Protein AF-0000000077923641 (afdb_homodimer)

InterPro domains:
  IPR004808 AP endonuclease 1 [PTHR22748] (1-89)
  IPR005135 Endonuclease/exonuclease/phosphatase [PF03372] (3-66)
  IPR036691 Endonuclease/exonuclease/phosphatase superfamily [G3DSA:3.60.10.10] (1-93)
  IPR036691 Endonuclease/exonuclease/phosphatase superfamily [SSF56219] (2-90)

Sequence (186 aa):
HKVTEWIRKQDPSICCLQETHFRPKDTFRLKVRGWRTIYHANGQQKKAGVAILISDNLDFKIRTVTRNEEGHYIILKWSIHQEDVTIVNTKLQHKVTEWIRKQDPSICCLQETHFRPKDTFRLKVRGWRTIYHANGQQKKAGVAILISDNLDFKIRTVTRNEEGHYIILKWSIHQEDVTIVNTKLQ

Radius of gyration: 15.14 Å; Cα contacts (8 Å, |Δi|>4): 439; chains: 2; bounding box: 41×37×33 Å

Nearest PDB structures (foldseek):
  2v0s-assembly1_A  TM=8.298E-01  e=2.054E-09  Homo sapiens
  7n8k-assembly2_B  TM=8.297E-01  e=2.183E-09  Homo sapiens
  2v0r-assembly2_B  TM=8.285E-01  e=2.466E-09  Homo sapiens
  7n94-assembly2_B  TM=8.208E-01  e=3.555E-09  Homo sapiens
  8uw3-assembly1_A  TM=8.065E-01  e=1.219E-07  Homo sapiens

pLDDT: mean 84.93, std 11.41, range [50.81, 96.56]

Organism: Lynx pardinus (NCBI:txid191816)

Solvent-accessible surface area (backbone atoms only — not comparable to full-atom values): 9711 Å² total; per-residue (Å²): 106,69,64,57,53,51,49,56,73,65,61,41,38,32,37,34,38,29,57,42,76,69,47,70,65,53,52,50,53,39,31,77,68,43,29,65,47,67,48,50,16,36,56,92,49,88,58,59,17,24,34,41,36,35,24,69,82,54,76,66,44,81,72,46,80,46,60,33,87,80,9,40,26,34,36,38,33,29,32,43,95,86,40,79,40,31,39,32,38,33,47,59,127,108,69,63,59,51,51,48,56,72,66,60,40,38,32,35,34,39,32,59,29,79,72,46,71,65,54,54,51,53,39,30,77,67,44,29,65,46,67,49,50,15,36,55,90,49,84,60,57,17,23,34,41,36,33,24,68,83,54,75,66,45,81,75,45,80,46,61,33,86,80,11,39,26,35,36,39,33,29,31,44,96,86,38,79,42,29,38,33,37,32,50,61,128

Foldseek 3Di:
DVVLVVCVVVVDQKDKDFQDLDDPVSLVSNCVSFFVDKAFQCPPDSGTAMMMTGGNPADKAWDDWDHDNVRFKIWTWIDDPNDIDIDMRGHDD/DVVLVVCVVVVDQKDKAAQDQDDPVSLVSNCVSFFVDKAFQCPPDRGRAMMMTGGNPADKAWDDWDHDNVRFKIWTWIDDPNDIDIDMRGHDD

St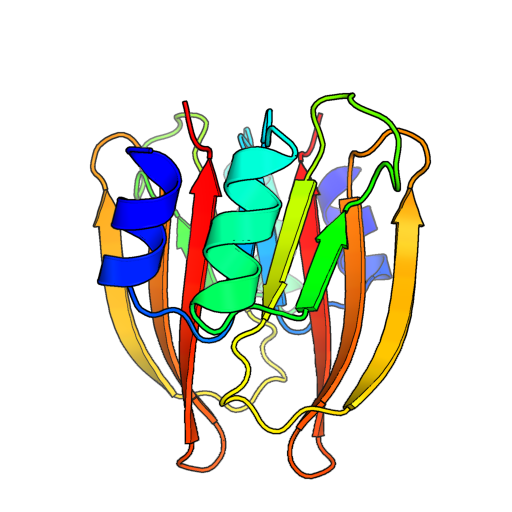ructure (mmCIF, N/CA/C/O backbone):
data_AF-0000000077923641-model_v1
#
loop_
_entity.id
_entity.type
_entity.pdbx_description
1 polymer 'exodeoxyribonuclease III'
#
loop_
_atom_site.group_PDB
_atom_site.id
_atom_site.type_symbol
_atom_site.label_atom_id
_atom_site.label_alt_id
_atom_site.label_comp_id
_atom_site.label_asym_id
_atom_site.label_entity_id
_atom_site.label_seq_id
_atom_site.pdbx_PDB_ins_code
_atom_site.Cartn_x
_atom_site.Cartn_y
_atom_site.Cartn_z
_atom_site.occupancy
_atom_site.B_iso_or_equiv
_atom_site.auth_seq_id
_atom_site.auth_comp_id
_atom_site.auth_asym_id
_atom_site.auth_atom_id
_atom_site.pdbx_PDB_model_num
ATOM 1 N N . HIS A 1 1 ? 15.578 5.191 13.523 1 62.38 1 HIS A N 1
ATOM 2 C CA . HIS A 1 1 ? 15.875 3.891 14.109 1 62.38 1 HIS A CA 1
ATOM 3 C C . HIS A 1 1 ? 14.602 3.141 14.477 1 62.38 1 HIS A C 1
ATOM 5 O O . HIS A 1 1 ? 14.375 2.023 14.008 1 62.38 1 HIS A O 1
ATOM 11 N N . LYS A 1 2 ? 13.805 3.852 14.969 1 76.62 2 LYS A N 1
ATOM 12 C CA . LYS A 1 2 ? 12.625 3.199 15.516 1 76.62 2 LYS A CA 1
ATOM 13 C C . LYS A 1 2 ? 11.688 2.736 14.406 1 76.62 2 LYS A C 1
ATOM 15 O O . LYS A 1 2 ? 11.195 1.607 14.43 1 76.62 2 LYS A O 1
ATOM 20 N N . VAL A 1 3 ? 11.758 3.445 13.305 1 76.75 3 VAL A N 1
ATOM 21 C CA . VAL A 1 3 ? 10.828 3.098 12.234 1 76.75 3 VAL A CA 1
ATOM 22 C C . VAL A 1 3 ? 11.359 1.891 11.461 1 76.75 3 VAL A C 1
ATOM 24 O O . VAL A 1 3 ? 10.602 0.958 11.164 1 76.75 3 VAL A O 1
ATOM 27 N N . THR A 1 4 ? 12.648 1.884 11.273 1 86.94 4 THR A N 1
ATOM 28 C CA . THR A 1 4 ? 13.266 0.79 10.531 1 86.94 4 THR A CA 1
ATOM 29 C C . THR A 1 4 ? 13.133 -0.524 11.297 1 86.94 4 THR A C 1
ATOM 31 O O . THR A 1 4 ? 12.867 -1.571 10.703 1 86.94 4 THR A O 1
ATOM 34 N N . GLU A 1 5 ? 13.336 -0.411 12.562 1 90.06 5 GLU A N 1
ATOM 35 C CA . GLU A 1 5 ? 13.219 -1.613 13.383 1 90.06 5 GLU A CA 1
ATOM 36 C C . GLU A 1 5 ? 11.781 -2.129 13.391 1 90.06 5 GLU A C 1
ATOM 38 O O . GLU A 1 5 ? 11.547 -3.34 13.367 1 90.06 5 GLU A O 1
ATOM 43 N 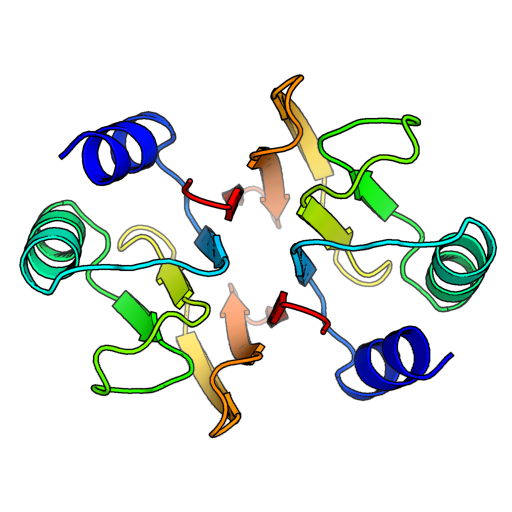N . TRP A 1 6 ? 10.867 -1.256 13.469 1 90.88 6 TRP A N 1
ATOM 44 C CA . TRP A 1 6 ? 9.461 -1.64 13.445 1 90.88 6 TRP A CA 1
ATOM 45 C C . TRP A 1 6 ? 9.117 -2.355 12.148 1 90.88 6 TRP A C 1
ATOM 47 O O . TRP A 1 6 ? 8.445 -3.395 12.156 1 90.88 6 TRP A O 1
ATOM 57 N N . ILE A 1 7 ? 9.609 -1.842 11.062 1 91.25 7 ILE A N 1
ATOM 58 C CA . ILE A 1 7 ? 9.344 -2.436 9.75 1 91.25 7 ILE A CA 1
ATOM 59 C C . ILE A 1 7 ? 9.938 -3.842 9.695 1 91.25 7 ILE A C 1
ATOM 61 O O . ILE A 1 7 ? 9.273 -4.781 9.25 1 91.25 7 ILE A O 1
ATOM 65 N N . ARG A 1 8 ? 11.086 -3.9 10.164 1 92.69 8 ARG A N 1
ATOM 66 C CA . ARG A 1 8 ? 11.758 -5.195 10.164 1 92.69 8 ARG A CA 1
ATOM 67 C C . ARG A 1 8 ? 10.969 -6.223 10.977 1 92.69 8 ARG A C 1
ATOM 69 O O . ARG A 1 8 ? 10.836 -7.375 10.562 1 92.69 8 ARG A O 1
ATOM 76 N N . LYS A 1 9 ? 10.484 -5.801 12.062 1 93.38 9 LYS A N 1
ATOM 77 C CA . LYS A 1 9 ? 9.727 -6.691 12.938 1 93.38 9 LYS A CA 1
ATOM 78 C C . LYS A 1 9 ? 8.477 -7.215 12.242 1 93.38 9 LYS A C 1
ATOM 80 O O . LYS A 1 9 ? 8.086 -8.367 12.438 1 93.38 9 LYS A O 1
ATOM 85 N N . GLN A 1 10 ? 7.852 -6.395 11.445 1 92.69 10 GLN A N 1
ATOM 86 C CA . GLN A 1 10 ? 6.641 -6.82 10.75 1 92.69 10 GLN A CA 1
ATOM 87 C C . GLN A 1 10 ? 6.977 -7.707 9.555 1 92.69 10 GLN A C 1
ATOM 89 O O . GLN A 1 10 ? 6.105 -8.398 9.016 1 92.69 10 GLN A O 1
ATOM 94 N N . ASP A 1 11 ? 8.203 -7.676 9.047 1 94.31 11 ASP A N 1
ATOM 95 C CA . ASP A 1 11 ? 8.734 -8.484 7.953 1 94.31 11 ASP A CA 1
ATOM 96 C C . ASP A 1 11 ? 7.797 -8.453 6.746 1 94.31 11 ASP A C 1
ATOM 98 O O . ASP A 1 11 ? 7.406 -9.5 6.227 1 94.31 11 ASP A O 1
ATOM 102 N N . PRO A 1 12 ? 7.449 -7.262 6.336 1 96.44 12 PRO A N 1
ATOM 103 C CA . PRO A 1 12 ? 6.492 -7.188 5.23 1 96.44 12 PRO A CA 1
ATOM 104 C C . PRO A 1 12 ? 7.102 -7.602 3.893 1 96.44 12 PRO A C 1
ATOM 106 O O . PRO A 1 12 ? 8.281 -7.344 3.641 1 96.44 12 PRO A O 1
ATOM 109 N N . SER A 1 13 ? 6.281 -8.227 3.025 1 95.5 13 SER A N 1
ATOM 110 C CA . SER A 1 13 ? 6.633 -8.383 1.618 1 95.5 13 SER A CA 1
ATOM 111 C C . SER A 1 13 ? 6.578 -7.047 0.885 1 95.5 13 SER A C 1
ATOM 113 O O . SER A 1 13 ? 7.438 -6.754 0.052 1 95.5 13 SER A O 1
ATOM 115 N N . ILE A 1 14 ? 5.594 -6.246 1.228 1 95.56 14 ILE A N 1
ATOM 116 C CA . ILE A 1 14 ? 5.387 -4.91 0.676 1 95.56 14 ILE A CA 1
ATOM 117 C C . ILE A 1 14 ? 5.066 -3.934 1.803 1 95.56 14 ILE A C 1
ATOM 119 O O . ILE A 1 14 ? 4.219 -4.215 2.654 1 95.56 14 ILE A O 1
ATOM 123 N N . CYS A 1 15 ? 5.723 -2.838 1.851 1 95.5 15 CYS A N 1
ATOM 124 C CA . CYS A 1 15 ? 5.461 -1.817 2.861 1 95.5 15 CYS A CA 1
ATOM 125 C C . CYS A 1 15 ? 5.227 -0.457 2.213 1 95.5 15 CYS A C 1
ATOM 1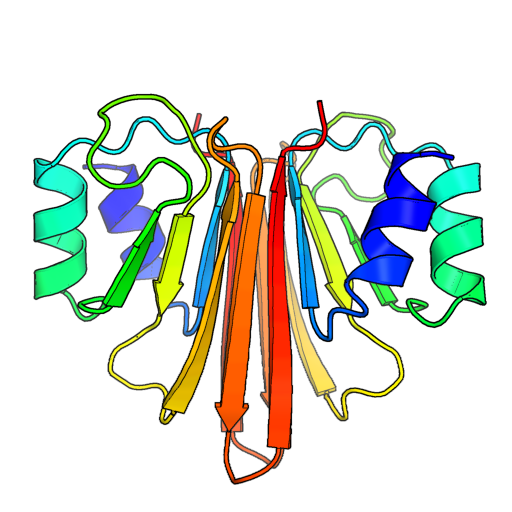27 O O . CYS A 1 15 ? 6.102 0.062 1.516 1 95.5 15 CYS A O 1
ATOM 129 N N . CYS A 1 16 ? 4.043 0.019 2.373 1 95.06 16 CYS A N 1
ATOM 130 C CA . CYS A 1 16 ? 3.699 1.348 1.882 1 95.06 16 CYS A CA 1
ATOM 131 C C . CYS A 1 16 ? 3.797 2.385 2.994 1 95.06 16 CYS A C 1
ATOM 133 O O . CYS A 1 16 ? 3.145 2.252 4.031 1 95.06 16 CYS A O 1
ATOM 135 N N . LEU A 1 17 ? 4.574 3.438 2.717 1 90.75 17 LEU A N 1
ATOM 136 C CA . LEU A 1 17 ? 4.871 4.438 3.736 1 90.75 17 LEU A CA 1
ATOM 137 C C . LEU A 1 17 ? 4.367 5.812 3.314 1 90.75 17 LEU A C 1
ATOM 139 O O . LEU A 1 17 ? 4.441 6.172 2.137 1 90.75 17 LEU A O 1
ATOM 143 N N . GLN A 1 18 ? 3.818 6.57 4.285 1 80.75 18 GLN A N 1
ATOM 144 C CA . GLN A 1 18 ? 3.463 7.973 4.07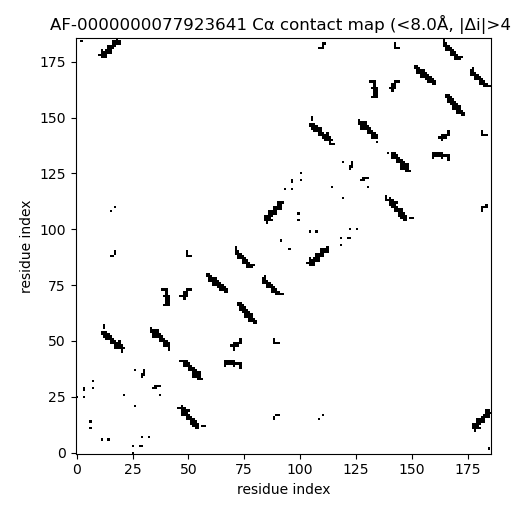4 1 80.75 18 GLN A CA 1
ATOM 145 C C . GLN A 1 18 ? 4.285 8.891 4.973 1 80.75 18 GLN A C 1
ATOM 147 O O . GLN A 1 18 ? 4.551 8.555 6.133 1 80.75 18 GLN A O 1
ATOM 152 N N . GLU A 1 19 ? 4.625 10.164 4.391 1 63.91 19 GLU A N 1
ATOM 153 C CA . GLU A 1 19 ? 5.293 11.273 5.059 1 63.91 19 GLU A CA 1
ATOM 154 C C . GLU A 1 19 ? 6.664 10.859 5.586 1 63.91 19 GLU A C 1
ATOM 156 O O . GLU A 1 19 ? 6.992 11.117 6.746 1 63.91 19 GLU A O 1
ATOM 161 N N . THR A 1 20 ? 7.25 10.055 4.801 1 61.22 20 THR A N 1
ATOM 162 C CA . THR A 1 20 ? 8.484 9.469 5.316 1 61.22 20 THR A CA 1
ATOM 163 C C . THR A 1 20 ? 9.648 10.445 5.18 1 61.22 20 THR A C 1
ATOM 165 O O . THR A 1 20 ? 9.82 11.07 4.133 1 61.22 20 THR A O 1
ATOM 168 N N . HIS A 1 21 ? 9.867 11.094 6.219 1 64.25 21 HIS A N 1
ATOM 169 C CA . HIS A 1 21 ? 11.172 11.742 6.234 1 64.25 21 HIS A CA 1
ATOM 170 C C . HIS A 1 21 ? 12.297 10.719 6.375 1 64.25 21 HIS A C 1
ATOM 172 O O . HIS A 1 21 ? 12.898 10.594 7.441 1 64.25 21 HIS A O 1
ATOM 178 N N . PHE A 1 22 ? 12.336 9.891 5.352 1 67.94 22 PHE A N 1
ATOM 179 C CA . PHE A 1 22 ? 13.43 8.93 5.43 1 67.94 22 PHE A CA 1
ATOM 180 C C . PHE A 1 22 ? 14.773 9.609 5.172 1 67.94 22 PHE A C 1
ATOM 182 O O . PHE A 1 22 ? 14.938 10.305 4.164 1 67.94 22 PHE A O 1
ATOM 189 N N . ARG A 1 23 ? 15.547 9.516 6.242 1 70.31 23 ARG A N 1
ATOM 190 C CA . ARG A 1 23 ? 16.938 9.898 6.035 1 70.31 23 ARG A CA 1
ATOM 191 C C . ARG A 1 23 ? 17.672 8.844 5.215 1 70.31 23 ARG A C 1
ATOM 193 O O . ARG A 1 23 ? 17.25 7.691 5.141 1 70.31 23 ARG A O 1
ATOM 200 N N . PRO A 1 24 ? 18.609 9.297 4.516 1 78.06 24 PRO A N 1
ATOM 201 C CA . PRO A 1 24 ? 19.438 8.352 3.764 1 78.06 24 PRO A CA 1
ATOM 202 C C . PRO A 1 24 ? 19.875 7.152 4.609 1 78.06 24 PRO A C 1
ATOM 204 O O . PRO A 1 24 ? 19.891 6.023 4.117 1 78.06 24 PRO A O 1
ATOM 207 N N . LYS A 1 25 ? 20.109 7.379 5.84 1 83.44 25 LYS A N 1
ATOM 208 C CA . LYS A 1 25 ? 20.531 6.305 6.73 1 83.44 25 LYS A CA 1
ATOM 209 C C . LYS A 1 25 ? 19.422 5.27 6.914 1 83.44 25 LYS A C 1
ATOM 211 O O . LYS A 1 25 ? 19.703 4.07 7.012 1 83.44 25 LYS A O 1
ATOM 216 N N . ASP A 1 26 ? 18.25 5.688 7.02 1 82.38 26 ASP A N 1
ATOM 217 C CA . ASP A 1 26 ? 17.109 4.777 7.168 1 82.38 26 ASP A CA 1
ATOM 218 C C . ASP A 1 26 ? 16.938 3.908 5.922 1 82.38 26 ASP A C 1
ATOM 220 O O . ASP A 1 26 ? 16.734 2.697 6.027 1 82.38 26 ASP A O 1
ATOM 224 N N . THR A 1 27 ? 17.078 4.562 4.801 1 82.75 27 THR A N 1
ATOM 225 C CA . THR A 1 27 ? 17 3.842 3.537 1 82.75 27 THR A CA 1
ATOM 226 C C . THR A 1 27 ? 18.094 2.785 3.436 1 82.75 27 THR A C 1
ATOM 228 O O . THR A 1 27 ? 17.828 1.647 3.043 1 82.75 27 THR A O 1
ATOM 231 N N . PHE A 1 28 ? 19.297 3.178 3.834 1 88.44 28 PHE A N 1
ATOM 232 C CA . PHE A 1 28 ? 20.438 2.256 3.791 1 88.44 28 PHE A CA 1
ATOM 233 C C . PHE A 1 28 ? 20.188 1.057 4.699 1 88.44 28 PHE A C 1
ATOM 235 O O . PHE A 1 28 ? 20.391 -0.09 4.293 1 88.44 28 PHE A O 1
ATOM 242 N N . ARG A 1 29 ? 19.672 1.304 5.863 1 90.12 29 ARG A N 1
ATOM 243 C CA . ARG A 1 29 ? 19.406 0.24 6.828 1 90.12 29 ARG A CA 1
ATOM 244 C C . ARG A 1 29 ? 18.375 -0.75 6.285 1 90.12 29 ARG A C 1
ATOM 246 O O . ARG A 1 29 ? 18.531 -1.962 6.453 1 90.12 29 ARG A O 1
ATOM 253 N N . LEU A 1 30 ? 17.406 -0.266 5.711 1 90.5 30 LEU A N 1
ATOM 254 C CA . LEU A 1 30 ? 16.375 -1.134 5.164 1 90.5 30 LEU A CA 1
ATOM 255 C C . LEU A 1 30 ? 16.906 -1.944 3.988 1 90.5 30 LEU A C 1
ATOM 257 O O . LEU A 1 30 ? 16.625 -3.139 3.869 1 90.5 30 LEU A O 1
ATOM 261 N N . LYS A 1 31 ? 17.703 -1.321 3.182 1 91.25 31 LYS A N 1
ATOM 262 C CA . LYS A 1 31 ? 18.266 -2 2.016 1 91.25 31 LYS A CA 1
ATOM 263 C C . LYS A 1 31 ? 19.141 -3.174 2.432 1 91.25 31 LYS A C 1
ATOM 265 O O . LYS A 1 31 ? 19.078 -4.254 1.841 1 91.25 31 LYS A O 1
ATOM 270 N N . VAL A 1 32 ? 19.859 -2.959 3.441 1 91.19 32 VAL A N 1
ATOM 271 C CA . VAL A 1 32 ? 20.797 -4.008 3.83 1 91.19 32 VAL A CA 1
ATOM 272 C C . VAL A 1 32 ? 20.062 -5.082 4.633 1 91.19 32 VAL A C 1
ATOM 274 O O . VAL A 1 32 ? 20.625 -6.145 4.914 1 91.19 32 VAL A O 1
ATOM 277 N N . ARG A 1 33 ? 18.891 -4.773 4.969 1 92.06 33 ARG A N 1
ATOM 278 C CA . ARG A 1 33 ? 18.156 -5.723 5.789 1 92.06 33 ARG A CA 1
ATOM 279 C C . ARG A 1 33 ? 17.062 -6.414 4.973 1 92.06 33 ARG A C 1
ATOM 281 O O . ARG A 1 33 ? 16.094 -6.941 5.535 1 92.06 33 ARG A O 1
ATOM 288 N N . GLY A 1 34 ? 17.125 -6.32 3.713 1 93.69 34 GLY A N 1
ATOM 289 C CA . GLY A 1 34 ? 16.281 -7.195 2.912 1 93.69 34 GLY A CA 1
ATOM 290 C C . GLY A 1 34 ? 15.242 -6.445 2.109 1 93.69 34 GLY A C 1
ATOM 291 O O . GLY A 1 34 ? 14.352 -7.055 1.514 1 93.69 34 GLY A O 1
ATOM 292 N N . TRP A 1 35 ? 15.328 -5.125 2.207 1 94.5 35 TRP A N 1
ATOM 293 C CA . TRP A 1 35 ? 14.453 -4.32 1.362 1 94.5 35 TRP A CA 1
ATOM 294 C C . TRP A 1 35 ? 15.266 -3.412 0.446 1 94.5 35 TRP A C 1
ATOM 296 O O . TRP A 1 35 ? 15.18 -2.186 0.537 1 94.5 35 TRP A O 1
ATOM 306 N N . ARG A 1 36 ? 15.914 -4.07 -0.476 1 91.62 36 ARG A N 1
ATOM 307 C CA . ARG A 1 36 ? 16.812 -3.352 -1.379 1 91.62 36 ARG A CA 1
ATOM 308 C C . ARG A 1 36 ? 16.016 -2.508 -2.373 1 91.62 36 ARG A C 1
ATOM 310 O O . ARG A 1 36 ? 16.516 -1.503 -2.879 1 91.62 36 ARG A O 1
ATOM 317 N N . THR A 1 37 ? 14.844 -2.898 -2.633 1 92.81 37 THR A N 1
ATOM 318 C CA . THR A 1 37 ? 14.008 -2.188 -3.594 1 92.81 37 THR A CA 1
ATOM 319 C C . THR A 1 37 ? 13.07 -1.223 -2.879 1 92.81 37 THR A C 1
ATOM 321 O O . THR A 1 37 ? 12.125 -1.647 -2.215 1 92.81 37 THR A O 1
ATOM 324 N N . ILE A 1 38 ? 13.414 0.059 -2.969 1 90.38 38 ILE A N 1
ATOM 325 C CA . ILE A 1 38 ? 12.602 1.118 -2.381 1 90.38 38 ILE A CA 1
ATOM 326 C C . ILE A 1 38 ? 12.25 2.152 -3.447 1 90.38 38 ILE A C 1
ATOM 328 O O . ILE A 1 38 ? 13.141 2.725 -4.082 1 90.38 38 ILE A O 1
ATOM 332 N N . TYR A 1 39 ? 10.953 2.342 -3.656 1 90.38 39 TYR A N 1
ATOM 333 C CA . TYR A 1 39 ? 10.484 3.334 -4.617 1 90.38 39 TYR A CA 1
ATOM 334 C C . TYR A 1 39 ? 9.914 4.555 -3.904 1 90.38 39 TYR A C 1
ATOM 336 O O . TYR A 1 39 ? 8.969 4.434 -3.115 1 90.38 39 TYR A O 1
ATOM 344 N N . HIS A 1 40 ? 10.453 5.758 -4.242 1 86.56 40 HIS A N 1
ATOM 345 C CA . HIS A 1 40 ? 9.953 7.016 -3.697 1 86.56 40 HIS A CA 1
ATOM 346 C C . HIS A 1 40 ? 9.18 7.805 -4.75 1 86.56 40 HIS A C 1
ATOM 348 O O . HIS A 1 40 ? 9.578 7.844 -5.918 1 86.56 40 HIS A O 1
ATOM 354 N N . ALA A 1 41 ? 8.094 8.43 -4.281 1 84.25 41 ALA A N 1
ATOM 355 C CA . ALA A 1 41 ? 7.336 9.266 -5.211 1 84.25 41 ALA A CA 1
ATOM 356 C C . ALA A 1 41 ? 8.164 10.453 -5.676 1 84.25 41 ALA A C 1
ATOM 358 O O . ALA A 1 41 ? 8.094 10.852 -6.84 1 84.25 41 ALA A O 1
ATOM 359 N N . ASN A 1 42 ? 8.844 11.141 -4.684 1 74.62 42 ASN A N 1
ATOM 360 C CA . ASN A 1 42 ? 9.562 12.359 -5.031 1 74.62 42 ASN A CA 1
ATOM 361 C C . ASN A 1 42 ? 10.977 12.055 -5.512 1 74.62 42 ASN A C 1
ATOM 363 O O . ASN A 1 42 ? 11.789 12.969 -5.672 1 74.62 42 ASN A O 1
ATOM 367 N N . GLY A 1 43 ? 11.125 10.906 -5.922 1 62.41 43 GLY A N 1
ATOM 368 C CA . GLY A 1 43 ? 12.477 10.594 -6.363 1 62.41 43 GLY A CA 1
ATOM 369 C C . GLY A 1 43 ? 13.531 10.875 -5.309 1 62.41 43 GLY A C 1
ATOM 370 O O . GLY A 1 43 ? 13.367 10.5 -4.145 1 62.41 43 GLY A O 1
ATOM 371 N N . GLN A 1 44 ? 14.648 11.391 -5.711 1 56.5 44 GLN A N 1
ATOM 372 C CA . GLN A 1 44 ? 15.805 11.695 -4.871 1 56.5 44 GLN A CA 1
ATOM 373 C C . GLN A 1 44 ? 15.562 12.961 -4.051 1 56.5 44 GLN A C 1
ATOM 375 O O . GLN A 1 44 ? 16.422 13.367 -3.26 1 56.5 44 GLN A O 1
ATOM 380 N N . GLN A 1 45 ? 14.367 13.555 -4.258 1 55.53 45 GLN A N 1
ATOM 381 C CA . GLN A 1 45 ? 14.234 14.812 -3.533 1 55.53 45 GLN A CA 1
ATOM 382 C C . GLN A 1 45 ? 13.75 14.586 -2.105 1 55.53 45 GLN A C 1
ATOM 384 O O . GLN A 1 45 ? 13.062 13.594 -1.832 1 55.53 45 GLN A O 1
ATOM 389 N N . LYS A 1 46 ? 14.445 15.141 -1.116 1 50.81 46 LYS A N 1
ATOM 390 C CA . LYS A 1 46 ? 14.383 15.07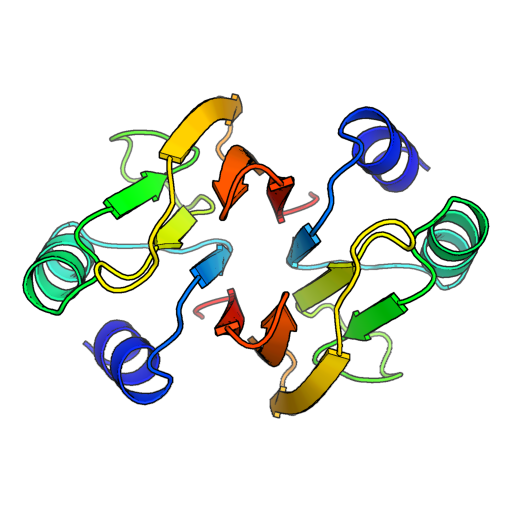 0.341 1 50.81 46 LYS A CA 1
ATOM 391 C C . LYS A 1 46 ? 12.977 15.359 0.851 1 50.81 46 LYS A C 1
ATOM 393 O O . LYS A 1 46 ? 12.781 15.602 2.043 1 50.81 46 LYS A O 1
ATOM 398 N N . LYS A 1 47 ? 12.062 15.648 -0.078 1 56.84 47 LYS A N 1
ATOM 399 C CA . LYS A 1 47 ? 10.82 16.078 0.569 1 56.84 47 LYS A CA 1
ATOM 400 C C . LYS A 1 47 ? 9.953 14.867 0.937 1 56.84 47 LYS A C 1
ATOM 402 O O . LYS A 1 47 ? 10.141 13.781 0.394 1 56.84 47 LYS A O 1
ATOM 407 N N . ALA A 1 48 ? 9.094 15.023 1.983 1 62.28 48 ALA A N 1
ATOM 408 C CA . ALA A 1 48 ? 8.133 14.078 2.553 1 62.28 48 ALA A CA 1
ATOM 409 C C . ALA A 1 48 ? 7.188 13.547 1.483 1 62.28 48 ALA A C 1
ATOM 411 O O . ALA A 1 48 ? 6.695 14.312 0.648 1 62.28 48 ALA A O 1
ATOM 412 N N . GLY A 1 49 ? 7.336 12.422 1.023 1 79.06 49 GLY A N 1
ATOM 413 C CA . GLY A 1 49 ? 6.406 11.789 0.103 1 79.06 49 GLY A CA 1
ATOM 414 C C . GLY A 1 49 ? 6.098 10.352 0.466 1 79.06 49 GLY A C 1
ATOM 415 O O . GLY A 1 49 ? 6.363 9.914 1.589 1 79.06 49 GLY A O 1
ATOM 416 N N . VAL A 1 50 ? 5.438 9.664 -0.423 1 89.12 50 VAL A N 1
ATOM 417 C CA . VAL A 1 50 ? 5.082 8.273 -0.164 1 89.12 50 VAL A CA 1
ATOM 418 C C . VAL A 1 50 ? 6.145 7.352 -0.759 1 89.12 50 VAL A C 1
ATOM 420 O O . VAL A 1 50 ? 6.859 7.738 -1.688 1 89.12 50 VAL A O 1
ATOM 423 N N . ALA A 1 51 ? 6.324 6.172 -0.214 1 90.94 51 ALA A N 1
ATOM 424 C CA . ALA A 1 51 ? 7.285 5.184 -0.691 1 90.94 51 ALA A CA 1
ATOM 425 C C . ALA A 1 51 ? 6.707 3.773 -0.617 1 90.94 51 ALA A C 1
ATOM 427 O O . ALA A 1 51 ? 5.77 3.52 0.141 1 90.94 51 ALA A O 1
ATOM 428 N N . ILE A 1 52 ? 7.234 2.891 -1.449 1 94.38 52 ILE A N 1
ATOM 429 C CA . ILE A 1 52 ? 6.926 1.465 -1.397 1 94.38 52 ILE A CA 1
ATOM 430 C C . ILE A 1 52 ? 8.219 0.663 -1.256 1 94.38 52 ILE A C 1
ATOM 432 O O . ILE A 1 52 ? 9.141 0.812 -2.061 1 94.38 52 ILE A O 1
ATOM 436 N N . LEU A 1 53 ? 8.289 -0.126 -0.202 1 94.31 53 LEU A N 1
ATOM 437 C CA . LEU A 1 53 ? 9.367 -1.095 -0.009 1 94.31 53 LEU A CA 1
ATOM 438 C C . LEU A 1 53 ? 8.93 -2.486 -0.456 1 94.31 53 LEU A C 1
ATOM 440 O O . LEU A 1 53 ? 7.82 -2.924 -0.141 1 94.31 53 LEU A O 1
ATOM 444 N N . ILE A 1 54 ? 9.781 -3.156 -1.14 1 94.81 54 ILE A N 1
ATOM 445 C CA . ILE A 1 54 ? 9.5 -4.527 -1.548 1 94.81 54 ILE A CA 1
ATOM 446 C C . ILE A 1 54 ? 10.594 -5.457 -1.027 1 94.81 54 ILE A C 1
ATOM 448 O O . ILE A 1 54 ? 11.781 -5.215 -1.249 1 94.81 54 ILE A O 1
ATOM 452 N N . SER A 1 55 ? 10.148 -6.488 -0.382 1 95.56 55 SER A N 1
ATOM 453 C CA . SER A 1 55 ? 11.086 -7.449 0.194 1 95.56 55 SER A CA 1
ATOM 454 C C . SER A 1 55 ? 11.883 -8.164 -0.891 1 95.56 55 SER A C 1
ATOM 456 O O . SER A 1 55 ? 11.336 -8.523 -1.936 1 95.56 55 SER A O 1
ATOM 458 N N . ASP A 1 56 ? 13.125 -8.492 -0.621 1 94.31 56 ASP A N 1
ATOM 459 C CA . ASP A 1 56 ? 13.992 -9.227 -1.54 1 94.31 56 ASP A CA 1
ATOM 460 C C . ASP A 1 56 ? 13.508 -10.664 -1.73 1 94.31 56 ASP A C 1
ATOM 462 O O . ASP A 1 56 ? 13.898 -11.336 -2.686 1 94.31 56 ASP A O 1
ATOM 466 N N . ASN A 1 57 ? 12.68 -11.07 -0.874 1 91.19 57 ASN A N 1
ATOM 467 C CA . ASN A 1 57 ? 12.219 -12.453 -0.908 1 91.19 57 ASN A CA 1
ATOM 468 C C . ASN A 1 57 ? 11.008 -12.617 -1.815 1 91.19 57 ASN A C 1
ATOM 470 O O . ASN A 1 57 ? 10.578 -13.742 -2.096 1 91.19 57 ASN A O 1
ATOM 474 N N . LEU A 1 58 ? 10.375 -11.531 -2.17 1 88.31 58 LEU A N 1
ATOM 475 C CA . LEU A 1 58 ? 9.227 -11.602 -3.059 1 88.31 58 LEU A CA 1
ATOM 476 C C . LEU A 1 58 ? 9.664 -11.758 -4.512 1 88.31 58 LEU A C 1
ATOM 478 O O . LEU A 1 58 ? 10.508 -11 -4.996 1 88.31 58 LEU A O 1
ATOM 482 N N . ASP A 1 59 ? 9.25 -12.766 -5.156 1 85.94 59 ASP A N 1
ATOM 483 C CA . ASP A 1 59 ? 9.562 -12.969 -6.566 1 85.94 59 ASP A CA 1
ATOM 484 C C . ASP A 1 59 ? 8.641 -12.141 -7.457 1 85.94 59 ASP A C 1
ATOM 486 O O . ASP A 1 59 ? 7.488 -12.523 -7.695 1 85.94 59 ASP A O 1
ATOM 490 N N . PHE A 1 60 ? 9.148 -10.953 -7.816 1 83.25 60 PHE A N 1
ATOM 491 C CA . PHE A 1 60 ? 8.328 -10.055 -8.625 1 83.25 60 PHE A CA 1
ATOM 492 C C . PHE A 1 60 ? 9.156 -9.414 -9.727 1 83.25 60 PHE A C 1
ATOM 494 O O . PHE A 1 60 ? 10.383 -9.375 -9.648 1 83.25 60 PHE A O 1
ATOM 501 N N . LYS A 1 61 ? 8.516 -9.07 -10.797 1 88.19 61 LYS A N 1
ATOM 502 C CA . LYS A 1 61 ? 9.109 -8.297 -11.883 1 88.19 61 LYS A CA 1
ATOM 503 C C . LYS A 1 61 ? 8.367 -6.977 -12.078 1 88.19 61 LYS A C 1
ATOM 505 O O . LYS A 1 61 ? 7.164 -6.965 -12.344 1 88.19 61 LYS A O 1
ATOM 510 N N . ILE A 1 62 ? 9.094 -5.949 -11.906 1 89.62 62 ILE A N 1
ATOM 511 C CA . ILE A 1 62 ? 8.477 -4.641 -12.094 1 89.62 62 ILE A CA 1
ATOM 512 C C . ILE A 1 62 ? 8.297 -4.363 -13.586 1 89.62 62 ILE A C 1
ATOM 514 O O . ILE A 1 62 ? 9.234 -4.531 -14.367 1 89.62 62 ILE A O 1
ATOM 518 N N . ARG A 1 63 ? 7.184 -3.934 -13.906 1 92.25 63 ARG A N 1
ATOM 519 C CA . ARG A 1 63 ? 6.898 -3.594 -15.297 1 92.25 63 ARG A CA 1
ATOM 520 C C . ARG A 1 63 ? 6.891 -2.082 -15.5 1 92.25 63 ARG A C 1
ATOM 522 O O . ARG A 1 63 ? 7.512 -1.575 -16.438 1 92.25 63 ARG A O 1
ATOM 529 N N . THR A 1 64 ? 6.203 -1.385 -14.633 1 94.12 64 THR A N 1
ATOM 530 C CA . THR A 1 64 ? 6.117 0.067 -14.75 1 94.12 64 THR A CA 1
ATOM 531 C C . THR A 1 64 ? 6.121 0.721 -13.367 1 94.12 64 THR A C 1
ATOM 533 O O . THR A 1 64 ? 5.555 0.179 -12.422 1 94.12 64 THR A O 1
ATOM 536 N N . VAL A 1 65 ? 6.785 1.896 -13.328 1 93.56 65 VAL A N 1
ATOM 537 C CA . VAL A 1 65 ? 6.75 2.76 -12.148 1 93.56 65 VAL A CA 1
ATOM 538 C C . VAL A 1 65 ? 6.273 4.156 -12.547 1 93.56 65 VAL A C 1
ATOM 540 O O . VAL A 1 65 ? 6.844 4.777 -13.445 1 93.56 65 VAL A O 1
ATOM 543 N N . THR A 1 66 ? 5.164 4.57 -11.945 1 93.62 66 THR A N 1
ATOM 544 C CA . THR A 1 66 ? 4.652 5.914 -12.18 1 93.62 66 THR A CA 1
ATOM 545 C C . THR A 1 66 ? 4.668 6.73 -10.883 1 93.62 66 THR A C 1
ATOM 547 O O . THR A 1 66 ? 4.238 6.25 -9.836 1 93.62 66 THR A O 1
ATOM 550 N N . ARG A 1 67 ? 5.273 7.93 -11.016 1 89 67 ARG A N 1
ATOM 551 C CA . ARG A 1 67 ? 5.367 8.82 -9.859 1 89 67 ARG A CA 1
ATOM 552 C C . ARG A 1 67 ? 4.773 10.195 -10.18 1 89 67 ARG A C 1
ATOM 554 O O . ARG A 1 67 ? 4.727 10.594 -11.344 1 89 67 ARG A O 1
ATOM 561 N N . ASN A 1 68 ? 4.191 10.719 -9.125 1 84.75 68 ASN A N 1
ATOM 562 C CA . ASN A 1 68 ? 3.82 12.109 -9.359 1 84.75 68 ASN A CA 1
ATOM 563 C C . ASN A 1 68 ? 4.824 13.07 -8.734 1 84.75 68 ASN A C 1
ATOM 565 O O . ASN A 1 68 ? 5.316 12.836 -7.633 1 84.75 68 ASN A O 1
ATOM 569 N N . GLU A 1 69 ? 5.062 14.156 -9.422 1 72 69 GLU A N 1
ATOM 570 C CA . GLU A 1 69 ? 6.141 15.086 -9.109 1 72 69 GLU A CA 1
ATOM 571 C C . GLU A 1 69 ? 5.957 15.703 -7.723 1 72 69 GLU A C 1
ATOM 573 O O . GLU A 1 69 ? 6.934 16.078 -7.066 1 72 69 GLU A O 1
ATOM 578 N N . GLU A 1 70 ? 4.719 15.664 -7.219 1 78.88 70 GLU A N 1
ATOM 579 C CA . GLU A 1 70 ? 4.488 16.328 -5.934 1 78.88 70 GLU A CA 1
ATOM 580 C C . GLU A 1 70 ? 4.664 15.344 -4.777 1 78.88 70 GLU A C 1
ATOM 582 O O . GLU A 1 70 ? 4.57 15.734 -3.609 1 78.88 70 GLU A O 1
ATOM 587 N N . GLY A 1 71 ? 4.906 14.133 -5.191 1 80.94 71 GLY A N 1
ATOM 588 C CA . GLY A 1 71 ? 5.164 13.156 -4.148 1 80.94 71 GLY A CA 1
ATOM 589 C C . GLY A 1 71 ? 3.896 12.594 -3.535 1 80.94 71 GLY A C 1
ATOM 590 O O . GLY A 1 71 ? 3.939 11.961 -2.479 1 80.94 71 GLY A O 1
ATOM 591 N N . HIS A 1 72 ? 2.783 12.781 -4.215 1 85.12 72 HIS A N 1
ATOM 592 C CA . HIS A 1 72 ? 1.501 12.414 -3.623 1 85.12 72 HIS A CA 1
ATOM 593 C C . HIS A 1 72 ? 1.182 10.938 -3.867 1 85.12 72 HIS A C 1
ATOM 595 O O . HIS A 1 72 ? 0.404 10.336 -3.123 1 85.12 72 HIS A O 1
ATOM 601 N N . TYR A 1 73 ? 1.805 10.398 -4.949 1 91.19 73 TYR A N 1
ATOM 602 C CA . TYR A 1 73 ? 1.481 8.992 -5.172 1 91.19 73 TYR A CA 1
ATOM 603 C C . TYR A 1 73 ? 2.588 8.297 -5.953 1 91.19 73 TYR A C 1
ATOM 605 O O . TYR A 1 73 ? 3.381 8.953 -6.637 1 91.19 73 TYR A O 1
ATOM 613 N N . ILE A 1 74 ? 2.605 6.977 -5.883 1 93.25 74 ILE A N 1
ATOM 614 C CA . ILE A 1 74 ? 3.428 6.082 -6.691 1 93.25 74 ILE A CA 1
ATOM 615 C C . ILE A 1 74 ? 2.605 4.867 -7.109 1 93.25 74 ILE A C 1
ATOM 617 O O . ILE A 1 74 ? 1.825 4.332 -6.32 1 93.25 74 ILE A O 1
ATOM 621 N N . ILE A 1 75 ? 2.719 4.5 -8.414 1 95.94 75 ILE A N 1
ATOM 622 C CA . ILE A 1 75 ? 2.031 3.348 -8.984 1 95.94 75 ILE A CA 1
ATOM 623 C C . ILE A 1 75 ? 3.057 2.344 -9.508 1 95.94 75 ILE A C 1
ATOM 625 O O . ILE A 1 75 ? 3.936 2.697 -10.305 1 95.94 75 ILE A O 1
ATOM 629 N N . LEU A 1 76 ? 2.932 1.146 -8.984 1 95.69 76 LEU A N 1
ATOM 630 C CA . LEU A 1 76 ? 3.779 0.06 -9.46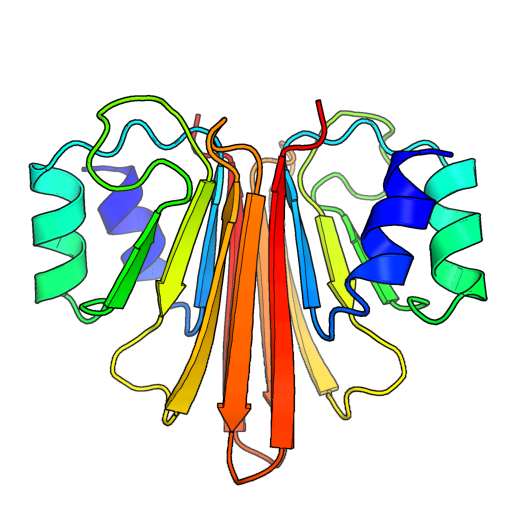9 1 95.69 76 LEU A CA 1
ATOM 631 C C . LEU A 1 76 ? 2.945 -1.021 -10.148 1 95.69 76 LEU A C 1
ATOM 633 O O . LEU A 1 76 ? 1.976 -1.518 -9.57 1 95.69 76 LEU A O 1
ATOM 637 N N . LYS A 1 77 ? 3.297 -1.341 -11.336 1 95 77 LYS A N 1
ATOM 638 C CA . LYS A 1 77 ? 2.764 -2.516 -12.016 1 95 77 LYS A CA 1
ATOM 639 C C . LYS A 1 77 ? 3.799 -3.635 -12.078 1 95 77 LYS A C 1
ATOM 641 O O . LYS A 1 77 ? 4.922 -3.426 -12.539 1 95 77 LYS A O 1
ATOM 646 N N . TRP A 1 78 ? 3.41 -4.707 -11.516 1 88.44 78 TRP A N 1
ATOM 647 C CA . TRP A 1 78 ? 4.355 -5.816 -11.5 1 88.44 78 TRP A CA 1
ATOM 648 C C . TRP A 1 78 ? 3.648 -7.137 -11.805 1 88.44 78 TRP A C 1
ATOM 650 O O . TRP A 1 78 ? 2.422 -7.176 -11.922 1 88.44 78 TRP A O 1
ATOM 660 N N . SER A 1 79 ? 4.461 -8.078 -12.086 1 86.94 79 SER A N 1
ATOM 661 C CA . SER A 1 79 ? 3.922 -9.422 -12.297 1 86.94 79 SER A CA 1
ATOM 662 C C . SER A 1 79 ? 4.449 -10.398 -11.25 1 86.94 79 SER A C 1
ATOM 664 O O . SER A 1 79 ? 5.617 -10.336 -10.867 1 86.94 79 SER A O 1
ATOM 666 N N . ILE A 1 80 ? 3.514 -11.086 -10.648 1 75.62 80 ILE A N 1
ATOM 667 C CA . ILE A 1 80 ? 3.834 -12.234 -9.812 1 75.62 80 ILE A CA 1
ATOM 668 C C . ILE A 1 80 ? 3.332 -13.516 -10.477 1 75.62 80 ILE A C 1
ATOM 670 O O . ILE A 1 80 ? 2.129 -13.68 -10.68 1 75.62 80 ILE A O 1
ATOM 674 N N . HIS A 1 81 ? 4.242 -14.477 -10.695 1 76.56 81 HIS A N 1
ATOM 675 C CA . HIS A 1 81 ? 3.871 -15.727 -11.352 1 76.56 81 HIS A CA 1
ATOM 676 C C . HIS A 1 81 ? 2.967 -15.469 -12.555 1 76.56 81 HIS A C 1
ATOM 678 O O . HIS A 1 81 ? 1.914 -16.094 -12.688 1 76.56 81 HIS A O 1
ATOM 684 N N . GLN A 1 82 ? 3.166 -14.477 -13.305 1 77.12 82 GLN A N 1
ATOM 685 C CA . GLN A 1 82 ? 2.502 -14.148 -14.562 1 77.12 82 GLN A CA 1
ATOM 686 C C . GLN A 1 82 ? 1.195 -13.398 -14.32 1 77.12 82 GLN A C 1
ATOM 688 O O . GLN A 1 82 ? 0.407 -13.203 -15.25 1 77.12 82 GLN A O 1
ATOM 693 N N . GLU A 1 83 ? 0.859 -13.18 -13.078 1 77.81 83 GLU A N 1
ATOM 694 C CA . GLU A 1 83 ? -0.288 -12.336 -12.758 1 77.81 83 GLU A CA 1
ATOM 695 C C . GLU A 1 83 ? 0.134 -10.883 -12.57 1 77.81 83 GLU A C 1
ATOM 697 O O . GLU A 1 83 ? 1.08 -10.594 -11.828 1 77.81 83 GLU A O 1
ATOM 702 N N . ASP A 1 84 ? -0.6 -10.078 -13.289 1 87.56 84 ASP A N 1
ATOM 703 C CA . ASP A 1 84 ? -0.295 -8.648 -13.188 1 87.56 84 ASP A CA 1
ATOM 704 C C . ASP A 1 84 ? -0.957 -8.031 -11.961 1 87.56 84 ASP A C 1
ATOM 706 O O . ASP A 1 84 ? -2.145 -8.25 -11.711 1 87.56 84 ASP A O 1
ATOM 710 N N . VAL A 1 85 ? -0.168 -7.387 -11.25 1 90.5 85 VAL A N 1
ATOM 711 C CA . VAL A 1 85 ? -0.676 -6.719 -10.055 1 90.5 85 VAL A CA 1
ATOM 712 C C . VAL A 1 85 ? -0.287 -5.242 -10.086 1 90.5 85 VAL A C 1
ATOM 714 O O . VAL A 1 85 ? 0.871 -4.902 -10.344 1 90.5 85 VAL A O 1
ATOM 717 N N . THR A 1 86 ? -1.252 -4.383 -9.906 1 95.62 86 THR A N 1
ATOM 718 C CA . THR A 1 86 ? -1.002 -2.949 -9.789 1 95.62 86 THR A CA 1
ATOM 719 C C . THR A 1 86 ? -1.193 -2.479 -8.352 1 95.62 86 THR A C 1
ATOM 721 O O . THR A 1 86 ? -2.258 -2.68 -7.762 1 95.62 86 THR A O 1
ATOM 724 N N . ILE A 1 87 ? -0.163 -1.854 -7.824 1 96.31 87 ILE A N 1
ATOM 725 C CA . ILE A 1 87 ? -0.278 -1.3 -6.477 1 96.31 87 ILE A CA 1
ATOM 726 C C . ILE A 1 87 ? -0.129 0.219 -6.531 1 96.31 87 ILE A C 1
ATOM 728 O O . ILE A 1 87 ? 0.723 0.74 -7.254 1 96.31 87 ILE A O 1
ATOM 732 N N . VAL A 1 88 ? -0.994 0.883 -5.781 1 95.81 88 VAL A N 1
ATOM 733 C CA . VAL A 1 88 ? -0.939 2.334 -5.645 1 95.81 88 VAL A CA 1
ATOM 734 C C . VAL A 1 88 ? -0.726 2.705 -4.176 1 95.81 88 VAL A C 1
ATOM 736 O O . VAL A 1 88 ? -1.384 2.158 -3.289 1 95.81 88 VAL A O 1
ATOM 739 N N . ASN A 1 89 ? 0.297 3.463 -3.887 1 95 89 ASN A N 1
ATOM 740 C CA . ASN A 1 89 ? 0.448 4.156 -2.613 1 95 89 ASN A CA 1
ATOM 741 C C . ASN A 1 89 ? 0.24 5.66 -2.768 1 95 89 ASN A C 1
ATOM 743 O O . ASN A 1 89 ? 0.984 6.324 -3.49 1 95 89 ASN A O 1
ATOM 747 N N . THR A 1 90 ? -0.855 6.164 -2.061 1 91.75 90 THR A N 1
ATOM 748 C CA . THR A 1 90 ? -1.183 7.559 -2.33 1 91.75 90 THR A CA 1
ATOM 749 C C . THR A 1 90 ? -1.628 8.266 -1.053 1 91.75 90 THR A C 1
ATOM 751 O O . THR A 1 90 ? -2.322 7.676 -0.221 1 91.75 90 THR A O 1
ATOM 754 N N . LYS A 1 91 ? -1.108 9.461 -0.964 1 83.25 91 LYS A N 1
ATOM 755 C CA . LYS A 1 91 ? -1.624 10.367 0.055 1 83.25 91 LYS A CA 1
ATOM 756 C C . LYS A 1 91 ? -2.617 11.359 -0.543 1 83.25 91 LYS A C 1
ATOM 758 O O . LYS A 1 91 ? -2.311 12.039 -1.524 1 83.25 91 LYS A O 1
ATOM 763 N N . LEU A 1 92 ? -3.895 11.18 -0.183 1 68.19 92 LEU A N 1
ATOM 764 C CA . LEU A 1 92 ? -4.941 12.016 -0.753 1 68.19 92 LEU A CA 1
ATOM 765 C C . LEU A 1 92 ? -5 13.367 -0.039 1 68.19 92 LEU A C 1
ATOM 767 O O . LEU A 1 92 ? -4.848 13.43 1.183 1 68.19 92 LEU A O 1
ATOM 771 N N . GLN A 1 93 ? -4.531 14.32 -0.597 1 57.78 93 GLN A N 1
ATOM 772 C CA . GLN A 1 93 ? -4.66 15.672 -0.073 1 57.78 93 GLN A CA 1
ATOM 773 C C . GLN A 1 93 ? -6.125 16.047 0.141 1 57.78 93 GLN A C 1
ATOM 775 O O . GLN A 1 93 ? -7.008 15.539 -0.552 1 57.78 93 GLN A O 1
ATOM 780 N N . HIS B 1 1 ? -15.281 12.859 -4.574 1 62.59 1 HIS B N 1
ATOM 781 C CA . HIS B 1 1 ? -15.531 12.5 -5.965 1 62.59 1 HIS B CA 1
ATOM 782 C C . HIS B 1 1 ? -14.227 12.391 -6.746 1 62.59 1 HIS B C 1
ATOM 784 O O . HIS B 1 1 ? -13.922 11.336 -7.312 1 62.59 1 HIS B O 1
ATOM 790 N N . LYS B 1 2 ? -13.469 13.258 -6.496 1 77.69 2 LYS B N 1
ATOM 791 C CA . LYS B 1 2 ? -12.266 13.352 -7.324 1 77.69 2 LYS B CA 1
ATOM 792 C C . LYS B 1 2 ? -11.273 12.242 -6.973 1 77.69 2 LYS B C 1
ATOM 794 O O . LYS B 1 2 ? -10.719 11.594 -7.863 1 77.69 2 LYS B O 1
ATOM 799 N N . VAL B 1 3 ? -11.352 11.82 -5.738 1 77.38 3 VAL B N 1
ATOM 800 C CA . VAL B 1 3 ? -10.367 10.828 -5.328 1 77.38 3 VAL B CA 1
ATOM 801 C C . VAL B 1 3 ? -10.797 9.445 -5.801 1 77.38 3 VAL B C 1
ATOM 803 O O . VAL B 1 3 ? -9.992 8.68 -6.332 1 77.38 3 VAL B O 1
ATOM 806 N N . THR B 1 4 ? -12.086 9.195 -5.695 1 87.69 4 THR B N 1
ATOM 807 C CA . THR B 1 4 ? -12.609 7.898 -6.102 1 87.69 4 THR B CA 1
ATOM 808 C C . THR B 1 4 ? -12.438 7.691 -7.602 1 87.69 4 THR B C 1
ATOM 810 O O . THR B 1 4 ? -12.086 6.598 -8.047 1 87.69 4 THR B O 1
ATOM 813 N N . GLU B 1 5 ? -12.68 8.727 -8.312 1 90.88 5 GLU B N 1
ATOM 814 C CA . GLU B 1 5 ? -12.516 8.633 -9.758 1 90.88 5 GLU B CA 1
ATOM 815 C C . GLU B 1 5 ? -11.055 8.406 -10.133 1 90.88 5 GLU B C 1
ATOM 817 O O . GLU B 1 5 ? -10.758 7.656 -11.062 1 90.88 5 GLU B O 1
ATOM 822 N N . TRP B 1 6 ? -10.195 9.07 -9.492 1 91.38 6 TRP B N 1
ATOM 823 C CA . TRP B 1 6 ? -8.773 8.898 -9.742 1 91.38 6 TRP B CA 1
ATOM 824 C C . TRP B 1 6 ? -8.344 7.457 -9.492 1 91.38 6 TRP B C 1
ATOM 826 O O . TRP B 1 6 ? -7.625 6.863 -10.297 1 91.38 6 TRP B O 1
ATOM 836 N N . ILE B 1 7 ? -8.828 6.906 -8.414 1 91.94 7 ILE B N 1
ATOM 837 C CA . ILE B 1 7 ? -8.484 5.531 -8.055 1 91.94 7 ILE B CA 1
ATOM 838 C C . ILE B 1 7 ? -9 4.578 -9.141 1 91.94 7 ILE B C 1
ATOM 840 O O . ILE B 1 7 ? -8.273 3.686 -9.578 1 91.94 7 ILE B O 1
ATOM 844 N N . ARG B 1 8 ? -10.164 4.844 -9.492 1 93.38 8 ARG B N 1
ATOM 845 C CA . ARG B 1 8 ? -10.766 3.998 -10.523 1 93.38 8 ARG B CA 1
ATOM 846 C C . ARG B 1 8 ? -9.953 4.051 -11.812 1 93.38 8 ARG B C 1
ATOM 848 O O . ARG B 1 8 ? -9.742 3.023 -12.461 1 93.38 8 ARG B O 1
ATOM 855 N N . LYS B 1 9 ? -9.523 5.191 -12.148 1 93.75 9 LYS B N 1
ATOM 856 C CA . LYS B 1 9 ? -8.75 5.371 -13.375 1 93.75 9 LYS B CA 1
ATOM 857 C C . LYS B 1 9 ? -7.441 4.586 -13.32 1 93.75 9 LYS B C 1
ATOM 859 O O . LYS B 1 9 ? -6.996 4.047 -14.336 1 93.75 9 LYS B O 1
ATOM 864 N N . GLN B 1 10 ? -6.828 4.508 -12.18 1 93 10 GLN B N 1
ATOM 865 C CA . GLN B 1 10 ? -5.574 3.768 -12.047 1 93 10 GLN B CA 1
ATOM 866 C C . GLN B 1 10 ? -5.828 2.262 -12.016 1 93 10 GLN B C 1
ATOM 868 O O . GLN B 1 10 ? -4.902 1.47 -12.211 1 93 10 GLN B O 1
ATOM 873 N N . ASP B 1 11 ? -7.039 1.812 -11.719 1 94.62 11 ASP B N 1
ATOM 874 C CA . ASP B 1 11 ? -7.488 0.423 -11.688 1 94.62 11 ASP B CA 1
ATOM 875 C C . ASP B 1 11 ? -6.516 -0.451 -10.898 1 94.62 11 ASP B C 1
ATOM 877 O O . ASP B 1 11 ? -6.055 -1.48 -11.391 1 94.62 11 ASP B O 1
ATOM 881 N N . PRO B 1 12 ? -6.242 -0.027 -9.695 1 96.56 12 PRO B N 1
ATOM 882 C CA . PRO B 1 12 ? -5.254 -0.793 -8.93 1 96.56 12 PRO B CA 1
ATOM 883 C C . PRO B 1 12 ? -5.797 -2.135 -8.438 1 96.56 12 PRO B C 1
ATOM 885 O O . PRO B 1 12 ? -6.98 -2.244 -8.109 1 96.56 12 PRO B O 1
ATOM 888 N N . SER B 1 13 ? -4.918 -3.145 -8.383 1 95.56 13 SER B N 1
ATOM 889 C CA . SER B 1 13 ? -5.219 -4.371 -7.648 1 95.56 13 SER B CA 1
ATOM 890 C C . SER B 1 13 ? -5.227 -4.125 -6.141 1 95.56 13 SER B C 1
ATOM 892 O O . SER B 1 13 ? -6.078 -4.652 -5.426 1 95.56 13 SER B O 1
ATOM 894 N N . ILE B 1 14 ? -4.309 -3.318 -5.684 1 95.62 14 ILE B N 1
ATOM 895 C CA . ILE B 1 14 ? -4.172 -2.92 -4.285 1 95.62 14 ILE B CA 1
ATOM 896 C C . ILE B 1 14 ? -3.939 -1.414 -4.199 1 95.62 14 ILE B C 1
ATOM 898 O O . ILE B 1 14 ? -3.098 -0.866 -4.918 1 95.62 14 ILE B O 1
ATOM 902 N N . CYS B 1 15 ? -4.66 -0.727 -3.393 1 95.81 15 CYS B N 1
ATOM 903 C CA . CYS B 1 15 ? -4.488 0.709 -3.199 1 95.81 15 CYS B CA 1
ATOM 904 C C . CYS B 1 15 ? -4.316 1.044 -1.724 1 95.81 15 CYS B C 1
ATOM 906 O O . CYS B 1 15 ? -5.203 0.774 -0.913 1 95.81 15 CYS B O 1
ATOM 908 N N . CYS B 1 16 ? -3.174 1.544 -1.41 1 95.31 16 CYS B N 1
ATOM 909 C CA . CYS B 1 16 ? -2.898 1.99 -0.049 1 95.31 16 CYS B CA 1
ATOM 910 C C . CYS B 1 16 ? -3.111 3.494 0.086 1 95.31 16 CYS B C 1
ATOM 912 O O . CYS B 1 16 ? -2.42 4.281 -0.561 1 95.31 16 CYS B O 1
ATOM 914 N N . LEU B 1 17 ? -4.031 3.848 0.953 1 91.19 17 LEU B N 1
ATOM 915 C CA . LEU B 1 17 ? -4.375 5.246 1.181 1 91.19 17 LEU B CA 1
ATOM 916 C C . LEU B 1 17 ? -3.809 5.738 2.508 1 91.19 17 LEU B C 1
ATOM 918 O O . LEU B 1 17 ? -3.902 5.047 3.523 1 91.19 17 LEU B O 1
ATOM 922 N N . GLN B 1 18 ? -3.197 6.957 2.42 1 83.69 18 GLN B N 1
ATOM 923 C CA . GLN B 1 18 ? -2.578 7.535 3.609 1 83.69 18 GLN B CA 1
ATOM 924 C C . GLN B 1 18 ? -3.305 8.805 4.047 1 83.69 18 GLN B C 1
ATOM 926 O O . GLN B 1 18 ? -3.568 9.688 3.23 1 83.69 18 GLN B O 1
ATOM 931 N N . GLU B 1 19 ? -3.584 8.906 5.398 1 69.56 19 GLU B N 1
ATOM 932 C CA . GLU B 1 19 ? -4.215 10.062 6.031 1 69.56 19 GLU B CA 1
ATOM 933 C C . GLU B 1 19 ? -5.473 10.492 5.277 1 69.56 19 GLU B C 1
ATOM 935 O O . GLU B 1 19 ? -5.613 11.656 4.906 1 69.56 19 GLU B O 1
ATOM 940 N N . THR B 1 20 ? -6.246 9.594 5.043 1 65.38 20 THR B N 1
ATOM 941 C CA . THR B 1 20 ? -7.395 9.898 4.195 1 65.38 20 THR B CA 1
ATOM 942 C C . THR B 1 20 ? -8.625 10.227 5.043 1 65.38 20 THR B C 1
ATOM 944 O O . THR B 1 20 ? -8.773 9.703 6.148 1 65.38 20 THR B O 1
ATOM 947 N N . HIS B 1 21 ? -9.156 11.312 4.688 1 68.38 21 HIS B N 1
ATOM 948 C CA . HIS B 1 21 ? -10.492 11.578 5.188 1 68.38 21 HIS B CA 1
ATOM 949 C C . HIS B 1 21 ? -11.555 10.953 4.289 1 68.38 21 HIS B C 1
ATOM 951 O O . HIS B 1 21 ? -12.141 11.633 3.441 1 68.38 21 HIS B O 1
ATOM 957 N N . PHE B 1 22 ? -11.578 9.641 4.332 1 69.12 22 PHE B N 1
ATOM 958 C CA . PHE B 1 22 ? -12.594 8.977 3.52 1 69.12 22 PHE B CA 1
ATOM 959 C C . PHE B 1 22 ? -13.961 9.07 4.172 1 69.12 22 PHE B C 1
ATOM 961 O O . PHE B 1 22 ? -14.125 8.703 5.34 1 69.12 22 PHE B O 1
ATOM 968 N N . ARG B 1 23 ? -14.82 9.742 3.396 1 72.5 23 ARG B N 1
ATOM 969 C CA . ARG B 1 23 ? -16.219 9.758 3.822 1 72.5 23 ARG B CA 1
ATOM 970 C C . ARG B 1 23 ? -16.906 8.438 3.488 1 72.5 23 ARG B C 1
ATOM 972 O O . ARG B 1 23 ? -16.453 7.699 2.607 1 72.5 23 ARG B O 1
ATOM 979 N N . PRO B 1 24 ? -17.875 8.141 4.254 1 79.62 24 PRO B N 1
ATOM 980 C CA . PRO B 1 24 ? -18.656 6.934 3.965 1 79.62 24 PRO B CA 1
ATOM 981 C C . PRO B 1 24 ? -19.094 6.852 2.508 1 79.62 24 PRO B C 1
ATOM 983 O O . PRO B 1 24 ? -19.078 5.77 1.913 1 79.62 24 PRO B O 1
ATOM 986 N N . LYS B 1 25 ? -19.406 7.949 1.941 1 84.12 25 LYS B N 1
ATOM 987 C CA . LYS B 1 25 ? -19.828 7.973 0.549 1 84.12 25 LYS B CA 1
ATOM 988 C C . LYS B 1 25 ? -18.719 7.527 -0.387 1 84.12 25 LYS B C 1
ATOM 990 O O . LYS B 1 25 ? -18.969 6.863 -1.393 1 84.12 25 LYS B O 1
ATOM 995 N N . ASP B 1 26 ? -17.547 7.906 -0.116 1 83.25 26 ASP B N 1
ATOM 996 C CA . ASP B 1 26 ? -16.406 7.5 -0.926 1 83.25 26 ASP B CA 1
ATOM 997 C C . ASP B 1 26 ? -16.188 5.992 -0.845 1 83.25 26 ASP B C 1
ATOM 999 O O . ASP B 1 26 ? -15.945 5.336 -1.862 1 83.25 26 ASP B O 1
ATOM 1003 N N . THR B 1 27 ? -16.328 5.496 0.352 1 83.38 27 THR B N 1
ATOM 1004 C CA . THR B 1 27 ? -16.188 4.059 0.564 1 83.38 27 THR B CA 1
ATOM 1005 C C . THR B 1 27 ? -17.25 3.291 -0.222 1 83.38 27 THR B C 1
ATOM 1007 O O . THR B 1 27 ? -16.938 2.293 -0.877 1 83.38 27 THR B O 1
ATOM 1010 N N . PHE B 1 28 ? -18.469 3.791 -0.177 1 89.06 28 PHE B N 1
ATOM 1011 C CA . PHE B 1 28 ? -19.562 3.146 -0.894 1 89.06 28 PHE B CA 1
ATOM 1012 C C . PHE B 1 28 ? -19.312 3.141 -2.395 1 89.06 28 PHE B C 1
ATOM 1014 O O . PHE B 1 28 ? -19.453 2.109 -3.053 1 89.06 28 PHE B O 1
ATOM 1021 N N . ARG B 1 29 ? -18.828 4.23 -2.898 1 90.81 29 ARG B N 1
ATOM 1022 C CA . ARG B 1 29 ? -18.547 4.355 -4.328 1 90.81 29 ARG B CA 1
ATOM 1023 C C . ARG B 1 29 ? -17.484 3.367 -4.77 1 90.81 29 ARG B C 1
ATOM 1025 O O . ARG B 1 29 ? -17.594 2.752 -5.832 1 90.81 29 ARG B O 1
ATOM 1032 N N . LEU B 1 30 ? -16.516 3.246 -4.023 1 91.44 30 LEU B N 1
ATOM 1033 C CA . LEU B 1 30 ? -15.43 2.328 -4.359 1 91.44 30 LEU B CA 1
ATOM 1034 C C . LEU 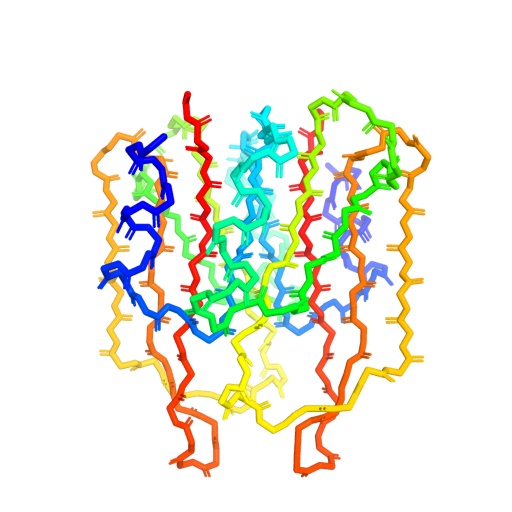B 1 30 ? -15.898 0.88 -4.285 1 91.44 30 LEU B C 1
ATOM 1036 O O . LEU B 1 30 ? -15.555 0.067 -5.145 1 91.44 30 LEU B O 1
ATOM 1040 N N . LYS B 1 31 ? -16.703 0.585 -3.311 1 91.75 31 LYS B N 1
ATOM 1041 C CA . LYS B 1 31 ? -17.188 -0.777 -3.137 1 91.75 31 LYS B CA 1
ATOM 1042 C C . LYS B 1 31 ? -18.031 -1.212 -4.332 1 91.75 31 LYS B C 1
ATOM 1044 O O . LYS B 1 31 ? -17.906 -2.342 -4.809 1 91.75 31 LYS B O 1
ATOM 1049 N N . VAL B 1 32 ? -18.766 -0.304 -4.805 1 91.69 32 VAL B N 1
ATOM 1050 C CA . VAL B 1 32 ? -19.656 -0.686 -5.887 1 91.69 32 VAL B CA 1
ATOM 1051 C C . VAL B 1 32 ? -18.906 -0.673 -7.215 1 91.69 32 VAL B C 1
ATOM 1053 O O . VAL B 1 32 ? -19.438 -1.105 -8.242 1 91.69 32 VAL B O 1
ATOM 1056 N N . ARG B 1 33 ? -17.766 -0.179 -7.164 1 92.31 33 ARG B N 1
ATOM 1057 C CA . ARG B 1 33 ? -17 -0.071 -8.406 1 92.31 33 ARG B CA 1
ATOM 1058 C C . ARG B 1 33 ? -15.852 -1.076 -8.438 1 92.31 33 ARG B C 1
ATOM 1060 O O . ARG B 1 33 ? -14.891 -0.907 -9.188 1 92.31 33 ARG B O 1
ATOM 1067 N N . GLY B 1 34 ? -15.875 -2.023 -7.59 1 93.88 34 GLY B N 1
ATOM 1068 C CA . GLY B 1 34 ? -14.961 -3.139 -7.777 1 93.88 34 GLY B CA 1
ATOM 1069 C C . GLY B 1 34 ? -13.938 -3.264 -6.664 1 93.88 34 GLY B C 1
ATOM 1070 O O . GLY B 1 34 ? -13 -4.062 -6.758 1 93.88 34 GLY B O 1
ATOM 1071 N N . TRP B 1 35 ? -14.102 -2.396 -5.684 1 94.94 35 TRP B N 1
ATOM 1072 C CA . TRP B 1 35 ? -13.25 -2.527 -4.504 1 94.94 35 TRP B CA 1
ATOM 1073 C C . TRP B 1 35 ? -14.094 -2.744 -3.25 1 94.94 35 TRP B C 1
ATOM 1075 O O . TRP B 1 35 ? -14.07 -1.918 -2.334 1 94.94 35 TRP B O 1
ATOM 1085 N N . ARG B 1 36 ? -14.695 -3.895 -3.229 1 92.19 36 ARG B N 1
ATOM 1086 C CA . ARG B 1 36 ? -15.609 -4.215 -2.135 1 92.19 36 ARG B CA 1
ATOM 1087 C C . ARG B 1 36 ? -14.852 -4.441 -0.834 1 92.19 36 ARG B C 1
ATOM 1089 O O . ARG B 1 36 ? -15.398 -4.246 0.253 1 92.19 36 ARG B O 1
ATOM 1096 N N . THR B 1 37 ? -13.625 -4.816 -0.947 1 93.38 37 THR B N 1
ATOM 1097 C CA . THR B 1 37 ? -12.812 -5.09 0.229 1 93.38 37 THR B CA 1
ATOM 1098 C C . THR B 1 37 ? -11.945 -3.881 0.577 1 93.38 37 THR B C 1
ATOM 1100 O O . THR B 1 37 ? -10.992 -3.568 -0.137 1 93.38 37 THR B O 1
ATOM 1103 N N . ILE B 1 38 ? -12.359 -3.191 1.637 1 90.88 38 ILE B N 1
ATOM 1104 C CA . ILE B 1 38 ? -11.625 -2.031 2.131 1 90.88 38 ILE B CA 1
ATOM 1105 C C . ILE B 1 38 ? -11.312 -2.215 3.613 1 90.88 38 ILE B C 1
ATOM 1107 O O . ILE B 1 38 ? -12.219 -2.416 4.426 1 90.88 38 ILE B O 1
ATOM 1111 N N . TYR B 1 39 ? -10.031 -2.182 3.934 1 90.81 39 TYR B N 1
ATOM 1112 C CA . TYR B 1 39 ? -9.602 -2.291 5.32 1 90.81 39 TYR B CA 1
ATOM 1113 C C . TYR B 1 39 ? -9.125 -0.942 5.855 1 90.81 39 TYR B C 1
ATOM 1115 O O . TYR B 1 39 ? -8.203 -0.339 5.305 1 90.81 39 TYR B O 1
ATOM 1123 N N . HIS B 1 40 ? -9.727 -0.482 6.98 1 87.19 40 HIS B N 1
ATOM 1124 C CA . HIS B 1 40 ? -9.328 0.751 7.645 1 87.19 40 HIS B CA 1
ATOM 1125 C C . HIS B 1 40 ? -8.578 0.459 8.945 1 87.19 40 HIS B C 1
ATOM 1127 O O . HIS B 1 40 ? -8.945 -0.457 9.68 1 87.19 40 HIS B O 1
ATOM 1133 N N . ALA B 1 41 ? -7.555 1.299 9.172 1 85 41 ALA B N 1
ATOM 1134 C CA . ALA B 1 41 ? -6.828 1.131 10.43 1 85 41 ALA B CA 1
ATOM 1135 C C . ALA B 1 41 ? -7.723 1.449 11.625 1 85 41 ALA B C 1
ATOM 1137 O O . ALA B 1 41 ? -7.652 0.775 12.656 1 85 41 ALA B O 1
ATOM 1138 N N . ASN B 1 42 ? -8.453 2.613 11.539 1 75.38 42 ASN B N 1
ATOM 1139 C CA . ASN B 1 42 ? -9.242 3.047 12.688 1 75.38 42 ASN B CA 1
ATOM 1140 C C . ASN B 1 42 ? -10.633 2.422 12.68 1 75.38 42 ASN B C 1
ATOM 1142 O O . ASN B 1 42 ? -11.516 2.836 13.438 1 75.38 42 ASN B O 1
ATOM 1146 N N . GLY B 1 43 ? -10.695 1.365 12.055 1 62.91 43 GLY B N 1
ATOM 1147 C CA . GLY B 1 43 ? -12.023 0.764 12.016 1 62.91 43 GLY B CA 1
ATOM 1148 C C . GLY B 1 43 ? -13.094 1.713 11.516 1 62.91 43 GLY B C 1
ATOM 1149 O O . GLY B 1 43 ? -12.906 2.402 10.516 1 62.91 43 GLY B O 1
ATOM 1150 N N . GLN B 1 44 ? -14.25 1.675 12.133 1 56.91 44 GLN B N 1
ATOM 1151 C CA . GLN B 1 44 ? -15.422 2.461 11.773 1 56.91 44 GLN B CA 1
ATOM 1152 C C . GLN B 1 44 ? -15.281 3.908 12.242 1 56.91 44 GLN B C 1
ATOM 1154 O O . GLN B 1 44 ? -16.156 4.734 11.992 1 56.91 44 GLN B O 1
ATOM 1159 N N . GLN B 1 45 ? -14.156 4.191 12.906 1 55.84 45 GLN B N 1
ATOM 1160 C CA . GLN B 1 45 ? -14.117 5.559 13.422 1 55.84 45 GLN B CA 1
ATOM 1161 C C . GLN B 1 45 ? -13.633 6.531 12.352 1 55.84 45 GLN B C 1
ATOM 1163 O O . GLN B 1 45 ? -12.875 6.148 11.453 1 55.84 45 GLN B O 1
ATOM 1168 N N . LYS B 1 46 ? -14.375 7.633 12.125 1 51.28 46 LYS B N 1
ATOM 1169 C CA . LYS B 1 46 ? -14.344 8.703 11.125 1 51.28 46 LYS B CA 1
ATOM 1170 C C . LYS B 1 46 ? -12.977 9.367 11.07 1 51.28 46 LYS B C 1
ATOM 1172 O O . LYS B 1 46 ? -12.828 10.445 10.492 1 51.28 46 LYS B O 1
ATOM 1177 N N . LYS B 1 47 ? -12.039 8.914 11.945 1 57.22 47 LYS B N 1
ATOM 1178 C CA . LYS B 1 47 ? -10.852 9.758 11.906 1 57.22 47 LYS B CA 1
ATOM 1179 C C . LYS B 1 47 ? -9.906 9.336 10.781 1 57.22 47 LYS B C 1
ATOM 1181 O O . LYS B 1 47 ? -10 8.211 10.281 1 57.22 47 LYS B O 1
ATOM 1186 N N . ALA B 1 48 ? -9.086 10.289 10.297 1 62.97 48 ALA B N 1
ATOM 1187 C CA . ALA B 1 48 ? -8.062 10.211 9.258 1 62.97 48 ALA B CA 1
ATOM 1188 C C . ALA B 1 48 ? -7.074 9.086 9.547 1 62.97 48 ALA B C 1
ATOM 1190 O O . ALA B 1 48 ? -6.578 8.953 10.664 1 62.97 48 ALA B O 1
ATOM 1191 N N . GLY B 1 49 ? -7.215 7.992 9.023 1 79.19 49 GLY B N 1
ATOM 1192 C CA . GLY B 1 49 ? -6.234 6.922 9.133 1 79.19 49 GLY B CA 1
ATOM 1193 C C . GLY B 1 49 ? -5.84 6.332 7.793 1 79.19 49 GLY B C 1
ATOM 1194 O O . GLY B 1 49 ? -6.074 6.941 6.746 1 79.19 49 GLY B O 1
ATOM 1195 N N . VAL B 1 50 ? -5.121 5.258 7.844 1 89.44 50 VAL B N 1
ATOM 1196 C CA . VAL B 1 50 ? -4.68 4.617 6.613 1 89.44 50 VAL B CA 1
ATOM 1197 C C . VAL B 1 50 ? -5.66 3.512 6.223 1 89.44 50 VAL B C 1
ATOM 1199 O O . VAL B 1 50 ? -6.387 2.988 7.074 1 89.44 50 VAL B O 1
ATOM 1202 N N . ALA B 1 51 ? -5.762 3.182 4.938 1 91.31 51 ALA B N 1
ATOM 1203 C CA . ALA B 1 51 ? -6.645 2.131 4.438 1 91.31 51 ALA B CA 1
ATOM 1204 C C . ALA B 1 51 ? -5.984 1.355 3.301 1 91.31 51 ALA B C 1
ATOM 1206 O O . ALA B 1 51 ? -5.059 1.855 2.656 1 91.31 51 ALA B O 1
ATOM 1207 N N . ILE B 1 52 ? -6.422 0.12 3.111 1 94.69 52 ILE B N 1
ATOM 1208 C CA . ILE B 1 52 ? -6.027 -0.699 1.971 1 94.69 52 ILE B CA 1
ATOM 1209 C C . ILE B 1 52 ? -7.266 -1.168 1.215 1 94.69 52 ILE B C 1
ATOM 1211 O O . ILE B 1 52 ? -8.172 -1.769 1.803 1 94.69 52 ILE B O 1
ATOM 1215 N N . LEU B 1 53 ? -7.316 -0.829 -0.064 1 94.75 53 LEU B N 1
ATOM 1216 C CA . LEU B 1 53 ? -8.336 -1.337 -0.975 1 94.75 53 LEU B CA 1
ATOM 1217 C C . LEU B 1 53 ? -7.805 -2.52 -1.779 1 94.75 53 LEU B C 1
ATOM 1219 O O . LEU B 1 53 ? -6.684 -2.479 -2.285 1 94.75 53 LEU B O 1
ATOM 1223 N N . ILE B 1 54 ? -8.602 -3.514 -1.91 1 95 54 ILE B N 1
ATOM 1224 C CA . ILE B 1 54 ? -8.227 -4.66 -2.73 1 95 54 ILE B CA 1
ATOM 1225 C C . ILE B 1 54 ? -9.281 -4.879 -3.818 1 95 54 ILE B C 1
ATOM 1227 O O . ILE B 1 54 ? -10.477 -4.965 -3.525 1 95 54 ILE B O 1
ATOM 1231 N N . SER B 1 55 ? -8.789 -4.977 -5.023 1 95.69 55 SER B N 1
ATOM 1232 C CA . SER B 1 55 ? -9.68 -5.164 -6.168 1 95.69 55 SER B CA 1
ATOM 1233 C C . SER B 1 55 ? -10.406 -6.504 -6.09 1 95.69 55 SER B C 1
ATOM 1235 O O . SER B 1 55 ? -9.805 -7.52 -5.715 1 95.69 55 SER B O 1
ATOM 1237 N N . ASP B 1 56 ? -11.641 -6.562 -6.543 1 94.44 56 ASP B N 1
ATOM 1238 C CA . ASP B 1 56 ? -12.438 -7.785 -6.582 1 94.44 56 ASP B CA 1
ATOM 1239 C C . ASP B 1 56 ? -11.852 -8.789 -7.574 1 94.44 56 ASP B C 1
ATOM 1241 O O . ASP B 1 56 ? -12.18 -9.977 -7.527 1 94.44 56 ASP B O 1
ATOM 1245 N N . ASN B 1 57 ? -11.031 -8.312 -8.406 1 91.38 57 ASN B N 1
ATOM 1246 C CA . ASN B 1 57 ? -10.484 -9.164 -9.453 1 91.38 57 ASN B CA 1
ATOM 1247 C C . ASN B 1 57 ? -9.234 -9.906 -8.984 1 91.38 57 ASN B C 1
ATOM 1249 O O . ASN B 1 57 ? -8.727 -10.789 -9.688 1 91.38 57 ASN B O 1
ATOM 1253 N N . LEU B 1 58 ? -8.68 -9.484 -7.879 1 88.5 58 LEU B N 1
ATOM 1254 C CA . LEU B 1 58 ? -7.496 -10.156 -7.352 1 88.5 58 LEU B CA 1
ATOM 1255 C C . LEU B 1 58 ? -7.883 -11.414 -6.586 1 88.5 58 LEU B C 1
ATOM 1257 O O . LEU B 1 58 ? -8.75 -11.375 -5.711 1 88.5 58 LEU B O 1
ATOM 1261 N N . ASP B 1 59 ? -7.379 -12.508 -6.98 1 86.19 59 ASP B N 1
ATOM 1262 C CA . ASP B 1 59 ? -7.629 -13.758 -6.27 1 86.19 59 ASP B CA 1
ATOM 1263 C C . ASP B 1 59 ? -6.73 -13.883 -5.039 1 86.19 59 ASP B C 1
ATOM 1265 O O . ASP B 1 59 ? -5.547 -14.211 -5.16 1 86.19 59 ASP B O 1
ATOM 1269 N N . PHE B 1 60 ? -7.285 -13.5 -3.914 1 83.19 60 PHE B N 1
ATOM 1270 C CA . PHE B 1 60 ? -6.5 -13.531 -2.686 1 83.19 60 PHE B CA 1
ATOM 1271 C C . PHE B 1 60 ? -7.332 -14.055 -1.522 1 83.19 60 PHE B C 1
ATOM 1273 O O . PHE B 1 60 ? -8.562 -14.039 -1.576 1 83.19 60 PHE B O 1
ATOM 1280 N N . LYS B 1 61 ? -6.691 -14.633 -0.56 1 88.44 61 LYS B N 1
ATOM 1281 C CA . LYS B 1 61 ? -7.297 -15.055 0.701 1 88.44 61 LYS B CA 1
ATOM 1282 C C . LYS B 1 61 ? -6.637 -14.352 1.887 1 88.44 61 LYS B C 1
ATOM 1284 O O . LYS B 1 61 ? -5.43 -14.484 2.096 1 88.44 61 LYS B O 1
ATOM 1289 N N . ILE B 1 62 ? -7.426 -13.633 2.578 1 89.75 62 ILE B N 1
ATOM 1290 C CA . ILE B 1 62 ? -6.887 -12.938 3.742 1 89.75 62 ILE B CA 1
ATOM 1291 C C . ILE B 1 62 ? -6.676 -13.93 4.883 1 89.75 62 ILE B C 1
ATOM 1293 O O . ILE B 1 62 ? -7.574 -14.711 5.207 1 89.75 62 ILE B O 1
ATOM 1297 N N . ARG B 1 63 ? -5.586 -13.844 5.449 1 92.38 63 ARG B N 1
ATOM 1298 C CA . ARG B 1 63 ? -5.277 -14.711 6.582 1 92.38 63 ARG B CA 1
ATOM 1299 C C . ARG B 1 63 ? -5.355 -13.938 7.898 1 92.38 63 ARG B C 1
ATOM 1301 O O . ARG B 1 63 ? -5.973 -14.406 8.859 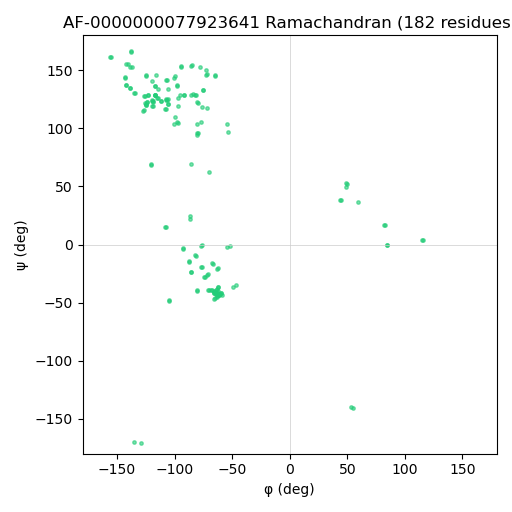1 92.38 63 ARG B O 1
ATOM 1308 N N . THR B 1 64 ? -4.723 -12.781 7.93 1 94.19 64 THR B N 1
ATOM 1309 C CA . THR B 1 64 ? -4.719 -11.977 9.148 1 94.19 64 THR B CA 1
ATOM 1310 C C . THR B 1 64 ? -4.809 -10.492 8.812 1 94.19 64 THR B C 1
ATOM 1312 O O . THR B 1 64 ? -4.246 -10.039 7.809 1 94.19 64 THR B O 1
ATOM 1315 N N . VAL B 1 65 ? -5.555 -9.766 9.688 1 93.56 65 VAL B N 1
ATOM 1316 C CA . VAL B 1 65 ? -5.613 -8.305 9.641 1 93.56 65 VAL B CA 1
ATOM 1317 C C . VAL B 1 65 ? -5.219 -7.734 11 1 93.56 65 VAL B C 1
ATOM 1319 O O . VAL B 1 65 ? -5.793 -8.094 12.031 1 93.56 65 VAL B O 1
ATOM 1322 N N . THR B 1 66 ? -4.152 -6.93 10.984 1 93.62 66 THR B N 1
ATOM 1323 C CA . THR B 1 66 ? -3.721 -6.254 12.203 1 93.62 66 THR B CA 1
ATOM 1324 C C . THR B 1 66 ? -3.824 -4.738 12.047 1 93.62 66 THR B C 1
ATOM 1326 O O . THR B 1 66 ? -3.393 -4.184 11.039 1 93.62 66 THR B O 1
ATOM 1329 N N . ARG B 1 67 ? -4.508 -4.125 13.055 1 88.94 67 ARG B N 1
ATOM 1330 C CA . ARG B 1 67 ? -4.688 -2.678 13.047 1 88.94 67 ARG B CA 1
ATOM 1331 C C . ARG B 1 67 ? -4.172 -2.053 14.336 1 88.94 67 ARG B C 1
ATOM 1333 O O . ARG B 1 67 ? -4.117 -2.715 15.375 1 88.94 67 ARG B O 1
ATOM 1340 N N . ASN B 1 68 ? -3.648 -0.869 14.109 1 84.12 68 ASN B N 1
ATOM 1341 C CA . ASN B 1 68 ? -3.359 -0.186 15.359 1 84.12 68 ASN B CA 1
ATOM 1342 C C . ASN B 1 68 ? -4.441 0.834 15.711 1 84.12 68 ASN B C 1
ATOM 1344 O O . ASN B 1 68 ? -4.961 1.515 14.82 1 84.12 68 ASN B O 1
ATOM 1348 N N . GLU B 1 69 ? -4.695 0.957 16.984 1 71.94 69 GLU B N 1
ATOM 1349 C CA . GLU B 1 69 ? -5.84 1.708 17.5 1 71.94 69 GLU B CA 1
ATOM 1350 C C . GLU B 1 69 ? -5.742 3.184 17.125 1 71.94 69 GLU B C 1
ATOM 1352 O O . GLU B 1 69 ? -6.762 3.861 16.969 1 71.94 69 GLU B O 1
ATOM 1357 N N . GLU B 1 70 ? -4.52 3.631 16.812 1 78.5 70 GLU B N 1
ATOM 1358 C CA . GLU B 1 70 ? -4.371 5.059 16.547 1 78.5 70 GLU B CA 1
ATOM 1359 C C . GLU B 1 70 ? -4.527 5.352 15.055 1 78.5 70 GLU B C 1
ATOM 1361 O O . GLU B 1 70 ? -4.488 6.512 14.633 1 78.5 70 GLU B O 1
ATOM 1366 N N . GLY B 1 71 ? -4.691 4.281 14.352 1 80.94 71 GLY B N 1
ATOM 1367 C CA . GLY B 1 71 ? -4.918 4.48 12.93 1 80.94 71 GLY B CA 1
ATOM 1368 C C . GLY B 1 71 ? -3.641 4.695 12.141 1 80.94 71 GLY B C 1
ATOM 1369 O O . GLY B 1 71 ? -3.678 5.145 10.992 1 80.94 71 GLY B O 1
ATOM 1370 N N . HIS B 1 72 ? -2.512 4.328 12.758 1 84.81 72 HIS B N 1
ATOM 1371 C CA . HIS B 1 72 ? -1.227 4.645 12.148 1 84.81 72 HIS B CA 1
ATOM 1372 C C . HIS B 1 72 ? -0.813 3.57 11.148 1 84.81 72 HIS B C 1
ATOM 1374 O O . HIS B 1 72 ? -0.033 3.838 10.227 1 84.81 72 HIS B O 1
ATOM 1380 N N . TYR B 1 73 ? -1.375 2.348 11.359 1 91.12 73 TYR B N 1
ATOM 1381 C CA . TYR B 1 73 ? -0.959 1.33 10.398 1 91.12 73 TYR B CA 1
ATOM 1382 C C . TYR B 1 73 ? -1.998 0.22 10.297 1 91.12 73 TYR B C 1
ATOM 1384 O O . TYR B 1 73 ? -2.812 0.038 11.203 1 91.12 73 TYR B O 1
ATOM 1392 N N . ILE B 1 74 ? -1.932 -0.532 9.211 1 93.38 74 ILE B N 1
ATOM 1393 C CA . ILE B 1 74 ? -2.668 -1.771 8.984 1 93.38 74 ILE B CA 1
ATOM 1394 C C . ILE B 1 74 ? -1.759 -2.797 8.312 1 93.38 74 ILE B C 1
ATOM 1396 O O . ILE B 1 74 ? -0.974 -2.455 7.422 1 93.38 74 ILE B O 1
ATOM 1400 N N . ILE B 1 75 ? -1.811 -4.051 8.828 1 95.88 75 ILE B N 1
ATOM 1401 C CA . ILE B 1 75 ? -1.036 -5.164 8.297 1 95.88 75 ILE B CA 1
ATOM 1402 C C . ILE B 1 75 ? -1.98 -6.258 7.801 1 95.88 75 ILE B C 1
ATOM 1404 O O . ILE B 1 75 ? -2.854 -6.715 8.539 1 95.88 75 ILE B O 1
ATOM 1408 N N . LEU B 1 76 ? -1.799 -6.562 6.531 1 95.75 76 LEU B N 1
ATOM 1409 C CA . LEU B 1 76 ? -2.562 -7.66 5.949 1 95.75 76 LEU B CA 1
ATOM 1410 C C . LEU B 1 76 ? -1.642 -8.805 5.543 1 95.75 76 LEU B C 1
ATOM 1412 O O . LEU B 1 76 ? -0.659 -8.594 4.828 1 95.75 76 LEU B O 1
ATOM 1416 N N . LYS B 1 77 ? -1.935 -9.977 6.012 1 95 77 LYS B N 1
ATOM 1417 C CA . LYS B 1 77 ? -1.308 -11.203 5.52 1 95 77 LYS B CA 1
ATOM 1418 C C . LYS B 1 77 ? -2.271 -12 4.648 1 95 77 LYS B C 1
ATOM 1420 O O . LYS B 1 77 ? -3.387 -12.312 5.07 1 95 77 LYS B O 1
ATOM 1425 N N . TRP B 1 78 ? -1.842 -12.18 3.479 1 88.38 78 TRP B N 1
ATOM 1426 C CA . TRP B 1 78 ? -2.717 -12.922 2.574 1 88.38 78 TRP B CA 1
ATOM 1427 C C . TRP B 1 78 ? -1.918 -13.914 1.736 1 88.38 78 TRP B C 1
ATOM 1429 O O . TRP B 1 78 ? -0.688 -13.961 1.818 1 88.38 78 TRP B O 1
ATOM 1439 N N . SER B 1 79 ? -2.648 -14.766 1.134 1 87 79 SER B N 1
ATOM 1440 C CA . SER B 1 79 ? -2.02 -15.719 0.223 1 87 79 SER B CA 1
ATOM 1441 C C . SER B 1 79 ? -2.516 -15.523 -1.206 1 87 79 SER B C 1
ATOM 1443 O O . SER B 1 79 ? -3.697 -15.258 -1.428 1 87 79 SER B O 1
ATOM 1445 N N . ILE B 1 80 ? -1.574 -15.414 -2.086 1 75.44 80 ILE B N 1
ATOM 1446 C CA . ILE B 1 80 ? -1.845 -15.477 -3.518 1 75.44 80 ILE B CA 1
ATOM 1447 C C . ILE B 1 80 ? -1.235 -16.75 -4.102 1 75.44 80 ILE B C 1
ATOM 1449 O O . ILE B 1 80 ? -0.015 -16.938 -4.07 1 75.44 80 ILE B O 1
ATOM 1453 N N . HIS B 1 81 ? -2.072 -17.578 -4.746 1 76.81 81 HIS B N 1
ATOM 1454 C CA . HIS B 1 81 ? -1.595 -18.828 -5.316 1 76.81 81 HIS B CA 1
ATOM 1455 C C . HIS B 1 81 ? -0.67 -19.562 -4.348 1 76.81 81 HIS B C 1
ATOM 1457 O O . HIS B 1 81 ? 0.426 -19.984 -4.727 1 76.81 81 HIS B O 1
ATOM 1463 N N . GLN B 1 82 ? -0.905 -19.562 -3.113 1 77.31 82 GLN B N 1
ATOM 1464 C CA . GLN B 1 82 ? -0.225 -20.312 -2.062 1 77.31 82 GLN B CA 1
ATOM 1465 C C . GLN B 1 82 ? 1.022 -19.578 -1.581 1 77.31 82 GLN B C 1
ATOM 1467 O O . GLN B 1 82 ? 1.833 -20.141 -0.841 1 77.31 82 GLN B O 1
ATOM 1472 N N . GLU B 1 83 ? 1.289 -18.438 -2.168 1 78.06 83 GLU B N 1
ATOM 1473 C CA . GLU B 1 83 ? 2.367 -17.594 -1.662 1 78.06 83 GLU B CA 1
ATOM 1474 C C . GLU B 1 83 ? 1.847 -16.578 -0.646 1 78.06 83 GLU B C 1
ATOM 1476 O O . GLU B 1 83 ? 0.868 -15.883 -0.906 1 78.06 83 GLU B O 1
ATOM 1481 N N . ASP B 1 84 ? 2.557 -16.625 0.465 1 87.62 84 ASP B N 1
ATOM 1482 C CA . ASP B 1 84 ? 2.158 -15.688 1.515 1 87.62 84 ASP B CA 1
ATOM 1483 C C . ASP B 1 84 ? 2.744 -14.305 1.267 1 87.62 84 ASP B C 1
ATOM 1485 O O . ASP B 1 84 ? 3.936 -14.164 0.985 1 87.62 84 ASP B O 1
ATOM 1489 N N . VAL B 1 85 ? 1.891 -13.391 1.309 1 90.5 85 VAL B N 1
ATOM 1490 C CA . VAL B 1 85 ? 2.318 -12.008 1.117 1 90.5 85 VAL B CA 1
ATOM 1491 C C . VAL B 1 85 ? 1.842 -11.156 2.289 1 90.5 85 VAL B C 1
ATOM 1493 O O . VAL B 1 85 ? 0.676 -11.227 2.686 1 90.5 85 VAL B O 1
ATOM 1496 N N . THR B 1 86 ? 2.754 -10.43 2.881 1 95.69 86 THR B N 1
ATOM 1497 C CA . THR B 1 86 ? 2.412 -9.477 3.932 1 95.69 86 THR B CA 1
ATOM 1498 C C . THR B 1 86 ? 2.531 -8.039 3.422 1 95.69 86 THR B C 1
ATOM 1500 O O . THR B 1 86 ? 3.586 -7.637 2.93 1 95.69 86 THR B O 1
ATOM 1503 N N . ILE B 1 87 ? 1.445 -7.309 3.568 1 96.38 87 ILE B N 1
ATOM 1504 C CA . ILE B 1 87 ? 1.484 -5.902 3.18 1 96.38 87 ILE B CA 1
ATOM 1505 C C . ILE B 1 87 ? 1.241 -5.023 4.402 1 96.38 87 ILE B C 1
ATOM 1507 O O . ILE B 1 87 ? 0.375 -5.32 5.23 1 96.38 87 ILE B O 1
ATOM 1511 N N . VAL B 1 88 ? 2.039 -3.975 4.492 1 95.75 88 VAL B N 1
ATOM 1512 C CA . VAL B 1 88 ? 1.888 -2.979 5.547 1 95.75 88 VAL B CA 1
ATOM 1513 C C . VAL B 1 88 ? 1.607 -1.61 4.93 1 95.75 88 VAL B C 1
ATOM 1515 O O . VAL B 1 88 ? 2.285 -1.197 3.984 1 95.75 88 VAL B O 1
ATOM 1518 N N . ASN B 1 89 ? 0.518 -0.987 5.297 1 94.94 89 ASN B N 1
ATOM 1519 C CA . ASN B 1 89 ? 0.279 0.43 5.047 1 94.94 89 ASN B CA 1
ATOM 1520 C C . ASN B 1 89 ? 0.39 1.251 6.328 1 94.94 89 ASN B C 1
ATOM 1522 O O . ASN B 1 89 ? -0.37 1.039 7.273 1 94.94 89 ASN B O 1
ATOM 1526 N N . THR B 1 90 ? 1.425 2.188 6.324 1 91.31 90 THR B N 1
ATOM 1527 C CA . THR B 1 90 ? 1.667 2.863 7.594 1 91.31 90 THR B CA 1
ATOM 1528 C C . THR B 1 90 ? 2.027 4.328 7.371 1 91.31 90 THR B C 1
ATOM 1530 O O . THR B 1 90 ? 2.746 4.656 6.426 1 91.31 90 THR B O 1
ATOM 1533 N N . LYS B 1 91 ? 1.434 5.105 8.219 1 82.75 91 LYS B N 1
ATOM 1534 C CA . LYS B 1 91 ? 1.861 6.5 8.305 1 82.75 91 LYS B CA 1
ATOM 1535 C C . LYS B 1 91 ? 2.775 6.723 9.5 1 82.75 91 LYS B C 1
ATOM 1537 O O . LYS B 1 91 ? 2.406 6.406 10.633 1 82.75 91 LYS B O 1
ATOM 1542 N N . LEU B 1 92 ? 4.086 6.848 9.258 1 66.81 92 LEU B N 1
ATOM 1543 C CA . LEU B 1 92 ? 5.062 6.965 10.336 1 66.81 92 LEU B CA 1
ATOM 1544 C C . LEU B 1 92 ? 5.062 8.375 10.922 1 66.81 92 LEU B C 1
ATOM 1546 O O . LEU B 1 92 ? 4.918 9.352 10.188 1 66.81 92 LEU B O 1
ATOM 1550 N N . GLN B 1 93 ? 4.543 8.547 12 1 57.44 93 GLN B N 1
ATOM 1551 C CA . GLN B 1 93 ? 4.594 9.805 12.75 1 57.44 93 GLN B CA 1
ATOM 1552 C C . GLN B 1 93 ? 6.035 10.25 12.969 1 57.44 93 GLN B C 1
ATOM 1554 O O . GLN B 1 93 ? 6.941 9.422 13.047 1 57.44 93 GLN B O 1
#

Secondary structure (DSSP, 8-state):
-HHHHHHHHH--SEEEEEEE---HHHHHHHHHTT--EEEETTTT--S-EEEEEE-TTS--EEEEEEE-TTSSEEEEEEEETTEEEEEEEEE--/-HHHHHHHHH--SEEEEEEE---HHHHHHHHHTT--EEEETTTT--S-EEEEEE-TTS--EEEEEEE-TTSSEEEEEEEETTEEEEEEEEE--